Protein AF-A0ABD3Y442-F1 (afdb_monomer_lite)

Organism: NCBI:txid1872678

Foldseek 3Di:
DVVLVVLLVVLVVLQVPFFLQQLLVQLLVQLQVLLVVLLVVCVVPLVCNLLSLQVVLLSSLQSLCVRGVAADLLQLVLLLLSSVLSVVLCVVLVSNDDPDDDPVVSVVSNVNSSVNSSVSSHDDDDPVSVVSNVVLVPDPVNVVVDDPSPDNVNNVVSSNVSNNVSSVVSSVVSVVVVVVVVVVVVVVVVVVVVVLQVVQDDDLDLVRLVVDDPLQLLQVLQCQCPQWGAGSQRHTPDGHHHHNVSSLSSLCSCCPVVVPLLSLQLNLLQVVDPSSVVSLVSSVVVPPLVSVLLVLLCCLQPPNVVVSLVVLVVSLVPDDQPLSVVVSVVCVVDPSNVCNVVSNHSDDDPSSSNRD

Structure (mmCIF, N/CA/C/O backbone):
data_AF-A0ABD3Y442-F1
#
_entry.id   AF-A0ABD3Y442-F1
#
loop_
_atom_site.group_PDB
_atom_site.id
_atom_site.type_symbol
_atom_site.label_atom_id
_atom_site.label_alt_id
_atom_site.label_comp_id
_atom_site.label_asym_id
_atom_site.label_entity_id
_atom_site.label_seq_id
_atom_site.pdbx_PDB_ins_code
_atom_site.Cartn_x
_atom_site.Cartn_y
_atom_site.Cartn_z
_atom_site.occupancy
_atom_site.B_iso_or_equiv
_atom_site.auth_seq_id
_atom_site.auth_comp_id
_atom_site.auth_asym_id
_atom_site.auth_atom_id
_atom_site.pdbx_PDB_model_num
ATOM 1 N N . MET A 1 1 ? 31.088 2.020 -65.476 1.00 56.00 1 MET A N 1
ATOM 2 C CA . MET A 1 1 ? 32.189 2.557 -64.643 1.00 56.00 1 MET A CA 1
ATOM 3 C C . MET A 1 1 ? 31.795 3.831 -63.887 1.00 56.00 1 MET A C 1
ATOM 5 O O . MET A 1 1 ? 31.943 3.835 -62.679 1.00 56.00 1 MET A O 1
ATOM 9 N N . LYS A 1 2 ? 31.230 4.874 -64.526 1.00 53.00 2 LYS A N 1
ATOM 10 C CA . LYS A 1 2 ? 30.770 6.102 -63.828 1.00 53.00 2 LYS A CA 1
ATOM 11 C C . LYS A 1 2 ? 29.586 5.867 -62.863 1.00 53.00 2 LYS A C 1
ATOM 13 O O . LYS A 1 2 ? 29.659 6.254 -61.708 1.00 53.00 2 LYS A O 1
ATOM 18 N N . MET A 1 3 ? 28.586 5.097 -63.305 1.00 56.09 3 MET A N 1
ATOM 19 C CA . MET A 1 3 ? 27.403 4.719 -62.505 1.00 56.09 3 MET A CA 1
ATOM 20 C C . MET A 1 3 ? 27.738 3.935 -61.216 1.00 56.09 3 MET A C 1
ATOM 22 O O . MET A 1 3 ? 27.052 4.078 -60.213 1.00 56.09 3 MET A O 1
ATOM 26 N N . ASP A 1 4 ? 28.816 3.144 -61.235 1.00 65.69 4 ASP A N 1
ATOM 27 C CA . ASP A 1 4 ? 29.289 2.315 -60.107 1.00 65.69 4 ASP A CA 1
ATOM 28 C C . ASP A 1 4 ? 30.066 3.157 -59.068 1.00 65.69 4 ASP A C 1
ATOM 30 O O . ASP A 1 4 ? 30.025 2.906 -57.864 1.00 65.69 4 ASP A O 1
ATOM 34 N N . LEU A 1 5 ? 30.729 4.232 -59.518 1.00 70.38 5 LEU A N 1
ATOM 35 C CA . LEU A 1 5 ? 31.392 5.198 -58.637 1.00 70.38 5 LEU A CA 1
ATOM 36 C C . LEU A 1 5 ? 30.389 6.094 -57.902 1.00 70.38 5 LEU A C 1
ATOM 38 O O . LEU A 1 5 ? 30.540 6.307 -56.697 1.00 70.38 5 LEU A O 1
ATOM 42 N N . ASP A 1 6 ? 29.372 6.588 -58.610 1.00 75.00 6 ASP A N 1
ATOM 43 C CA . ASP A 1 6 ? 28.347 7.471 -58.044 1.00 75.00 6 ASP A CA 1
ATOM 44 C C . ASP A 1 6 ? 27.528 6.743 -56.961 1.00 75.00 6 ASP A C 1
ATOM 46 O O . ASP A 1 6 ? 27.255 7.291 -55.887 1.00 75.00 6 ASP A O 1
ATOM 50 N N . SER A 1 7 ? 27.211 5.466 -57.195 1.00 72.69 7 SER A N 1
ATOM 51 C CA . SER A 1 7 ? 26.480 4.629 -56.241 1.00 72.69 7 SER A CA 1
ATOM 52 C C . SER A 1 7 ? 27.309 4.301 -54.987 1.00 72.69 7 SER A C 1
ATOM 54 O O . SER A 1 7 ? 26.862 4.511 -53.852 1.00 72.69 7 SER A O 1
ATOM 56 N N . LYS A 1 8 ? 28.594 3.961 -55.166 1.00 74.31 8 LYS A N 1
ATOM 57 C CA . LYS A 1 8 ? 29.546 3.766 -54.059 1.00 74.31 8 LYS A CA 1
ATOM 58 C C . LYS A 1 8 ? 29.747 5.031 -53.215 1.00 74.31 8 LYS A C 1
ATOM 60 O O . LYS A 1 8 ? 29.812 4.948 -51.985 1.00 74.31 8 LYS A O 1
ATOM 65 N N . GLN A 1 9 ? 29.837 6.207 -53.841 1.00 79.81 9 GLN A N 1
ATOM 66 C CA . GLN A 1 9 ? 29.949 7.487 -53.130 1.00 79.81 9 GLN A CA 1
ATOM 67 C C . GLN A 1 9 ? 28.669 7.826 -52.353 1.00 79.81 9 GLN A C 1
ATOM 69 O O . GLN A 1 9 ? 28.751 8.259 -51.200 1.00 79.81 9 GLN A O 1
ATOM 74 N N . SER A 1 10 ? 27.494 7.560 -52.930 1.00 81.12 10 SER A N 1
ATOM 75 C CA . SER A 1 10 ? 26.196 7.711 -52.260 1.00 81.12 10 SER A CA 1
ATOM 76 C C . SER A 1 10 ? 26.076 6.809 -51.021 1.00 81.12 10 SER A C 1
ATOM 78 O O . SER A 1 10 ? 25.705 7.278 -49.937 1.00 81.12 10 SER A O 1
ATOM 80 N N . ALA A 1 11 ? 26.470 5.534 -51.128 1.00 80.19 11 ALA A N 1
ATOM 81 C CA . ALA A 1 11 ? 26.492 4.593 -50.005 1.00 80.19 11 ALA A CA 1
ATOM 82 C C . ALA A 1 11 ? 27.434 5.058 -48.878 1.00 80.19 11 ALA A C 1
ATOM 84 O O . ALA A 1 11 ? 27.034 5.110 -47.710 1.00 80.19 11 ALA A O 1
ATOM 85 N N . LEU A 1 12 ? 28.652 5.494 -49.221 1.00 81.19 12 LEU A N 1
ATOM 86 C CA . LEU A 1 12 ? 29.607 6.066 -48.266 1.00 81.19 12 LEU A CA 1
ATOM 87 C C . LEU A 1 12 ? 29.059 7.317 -47.574 1.00 81.19 12 LEU A C 1
ATOM 89 O O . LEU A 1 12 ? 29.204 7.462 -46.359 1.00 81.19 12 LEU A O 1
ATOM 93 N N . GLN A 1 13 ? 28.387 8.205 -48.308 1.00 83.44 13 GLN A N 1
ATOM 94 C CA . GLN A 1 13 ? 27.791 9.408 -47.735 1.00 83.44 13 GLN A CA 1
ATOM 95 C C . GLN A 1 13 ? 26.673 9.060 -46.741 1.00 83.44 13 GLN A C 1
ATOM 97 O O . GLN A 1 13 ? 26.637 9.630 -45.646 1.00 83.44 13 GLN A O 1
ATOM 102 N N . LYS A 1 14 ? 25.794 8.102 -47.072 1.00 84.44 14 LYS A N 1
ATOM 103 C CA . LYS A 1 14 ? 24.742 7.600 -46.165 1.00 84.44 14 LYS A CA 1
ATOM 104 C C . LYS A 1 14 ? 25.348 6.998 -44.892 1.00 84.44 14 LYS A C 1
ATOM 106 O O . LYS A 1 14 ? 24.928 7.345 -43.789 1.00 84.44 14 LYS A O 1
ATOM 111 N N . ILE A 1 15 ? 26.379 6.170 -45.037 1.00 83.69 15 ILE A N 1
ATOM 112 C CA . ILE A 1 15 ? 27.081 5.511 -43.929 1.00 83.69 15 ILE A CA 1
ATOM 113 C C . ILE A 1 15 ? 27.868 6.510 -43.073 1.00 83.69 15 ILE A C 1
ATOM 115 O O . ILE A 1 15 ? 27.902 6.385 -41.854 1.00 83.69 15 ILE A O 1
ATOM 119 N N . SER A 1 16 ? 28.440 7.562 -43.660 1.00 83.25 16 SER A N 1
ATOM 120 C CA . SER A 1 16 ? 29.198 8.585 -42.921 1.00 83.25 16 SER A CA 1
ATOM 121 C C . SER A 1 16 ? 28.355 9.340 -41.881 1.00 83.25 16 SER A C 1
ATOM 123 O O . SER A 1 16 ? 28.882 9.816 -40.867 1.00 83.25 16 SER A O 1
ATOM 125 N N . LYS A 1 17 ? 27.037 9.416 -42.117 1.00 86.38 17 LYS A N 1
ATOM 126 C CA . LYS A 1 17 ? 26.061 10.080 -41.245 1.00 86.38 17 LYS A CA 1
ATOM 127 C C . LYS A 1 17 ? 25.659 9.230 -40.040 1.00 86.38 17 LYS A C 1
ATOM 129 O O . LYS A 1 17 ? 25.075 9.779 -39.109 1.00 86.38 17 LYS A O 1
ATOM 134 N N . GLN A 1 18 ? 25.983 7.936 -40.023 1.00 91.06 18 GLN A N 1
ATOM 135 C CA . GLN A 1 18 ? 25.610 7.067 -38.913 1.00 91.06 18 GLN A CA 1
ATOM 136 C C . GLN A 1 18 ? 26.440 7.354 -37.655 1.00 91.06 18 GLN A C 1
ATOM 138 O O . GLN A 1 18 ? 27.641 7.669 -37.718 1.00 91.06 18 GLN A O 1
ATOM 143 N N . ASN A 1 19 ? 25.791 7.235 -36.500 1.00 94.25 19 ASN A N 1
ATOM 144 C CA . ASN A 1 19 ? 26.406 7.494 -35.207 1.00 94.25 19 ASN A CA 1
ATOM 145 C C . ASN A 1 19 ? 25.893 6.516 -34.143 1.00 94.25 19 ASN A C 1
ATOM 147 O O . ASN A 1 19 ? 24.895 6.768 -33.471 1.00 94.25 19 ASN A O 1
ATOM 151 N N . ALA A 1 20 ? 26.589 5.394 -33.984 1.00 94.31 20 ALA A N 1
ATOM 152 C CA . ALA A 1 20 ? 26.207 4.345 -33.047 1.00 94.31 20 ALA A CA 1
ATOM 153 C C . ALA A 1 20 ? 26.323 4.804 -31.580 1.00 94.31 20 ALA A C 1
ATOM 155 O O . ALA A 1 20 ? 25.486 4.440 -30.762 1.00 94.31 20 ALA A O 1
ATOM 156 N N . LEU A 1 21 ? 27.283 5.678 -31.257 1.00 94.75 21 LEU A N 1
ATOM 157 C CA . LEU A 1 21 ? 27.390 6.291 -29.931 1.00 94.75 21 LEU A CA 1
ATOM 158 C C . LEU A 1 21 ? 26.181 7.184 -29.616 1.00 94.75 21 LEU A C 1
ATOM 160 O O . LEU A 1 21 ? 25.639 7.117 -28.519 1.00 94.75 21 LEU A O 1
ATOM 164 N N . SER A 1 22 ? 25.711 7.972 -30.590 1.00 96.00 22 SER A N 1
ATOM 165 C CA . SER A 1 22 ? 24.480 8.763 -30.429 1.00 96.00 22 SER A CA 1
ATOM 166 C C . SER A 1 22 ? 23.249 7.875 -30.264 1.00 96.00 22 SER A C 1
ATOM 168 O O . SER A 1 22 ? 22.372 8.203 -29.475 1.00 96.00 22 SER A O 1
ATOM 170 N N . ALA A 1 23 ? 23.183 6.744 -30.973 1.00 96.81 23 ALA A N 1
ATOM 171 C CA . ALA A 1 23 ? 22.138 5.741 -30.764 1.00 96.81 23 ALA A CA 1
ATOM 172 C C . ALA A 1 23 ? 22.160 5.159 -29.345 1.00 96.81 23 ALA A C 1
ATOM 174 O O . ALA A 1 23 ? 21.101 5.033 -28.741 1.00 96.81 23 ALA A O 1
ATOM 175 N N . ALA A 1 24 ? 23.339 4.834 -28.808 1.00 96.81 24 ALA A N 1
ATOM 176 C CA . ALA A 1 24 ? 23.483 4.326 -27.444 1.00 96.81 24 ALA A CA 1
ATOM 177 C C . ALA A 1 24 ? 23.026 5.349 -26.394 1.00 96.81 24 ALA A C 1
ATOM 179 O O . ALA A 1 24 ? 22.255 5.005 -25.502 1.00 96.81 24 ALA A O 1
ATOM 180 N N . LEU A 1 25 ? 23.440 6.614 -26.536 1.00 96.38 25 LEU A N 1
ATOM 181 C CA . LEU A 1 25 ? 22.980 7.709 -25.673 1.00 96.38 25 LEU A CA 1
ATOM 182 C C . LEU A 1 25 ? 21.469 7.927 -25.793 1.00 96.38 25 LEU A C 1
ATOM 184 O O . LEU A 1 25 ? 20.784 8.085 -24.788 1.00 96.38 25 LEU A O 1
ATOM 188 N N . GLY A 1 26 ? 20.944 7.891 -27.019 1.00 96.06 26 GLY A N 1
ATOM 189 C CA . GLY A 1 26 ? 19.514 7.984 -27.286 1.00 96.06 26 GLY A CA 1
ATOM 190 C C . GLY A 1 26 ? 18.726 6.858 -26.619 1.00 96.06 26 GLY A C 1
ATOM 191 O O . GLY A 1 26 ? 17.721 7.129 -25.975 1.00 96.06 26 GLY A O 1
ATOM 192 N N . ALA A 1 27 ? 19.194 5.613 -26.712 1.00 96.88 27 ALA A N 1
ATOM 193 C CA . ALA A 1 27 ? 18.554 4.469 -26.067 1.00 96.88 27 ALA A CA 1
ATOM 194 C C . ALA A 1 27 ? 18.536 4.600 -24.535 1.00 96.88 27 ALA A C 1
ATOM 196 O O . ALA A 1 27 ? 17.491 4.396 -23.925 1.00 96.88 27 ALA A O 1
ATOM 197 N N . ALA A 1 28 ? 19.657 5.012 -23.933 1.00 96.81 28 ALA A N 1
ATOM 198 C CA . ALA A 1 28 ? 19.751 5.240 -22.492 1.00 96.81 28 ALA A CA 1
ATOM 199 C C . ALA A 1 28 ? 18.887 6.420 -22.015 1.00 96.81 28 ALA A C 1
ATOM 201 O O . ALA A 1 28 ? 18.298 6.369 -20.946 1.00 96.81 28 ALA A O 1
ATOM 202 N N . PHE A 1 29 ? 18.767 7.490 -22.803 1.00 96.81 29 PHE A N 1
ATOM 203 C CA . PHE A 1 29 ? 17.870 8.595 -22.459 1.00 96.81 29 PHE A CA 1
ATOM 204 C C . PHE A 1 29 ? 16.399 8.168 -22.534 1.00 96.81 29 PHE A C 1
ATOM 206 O O . PHE A 1 29 ? 15.607 8.485 -21.651 1.00 96.81 29 PHE A O 1
ATOM 213 N N . TRP A 1 30 ? 16.032 7.420 -23.577 1.00 97.50 30 TRP A N 1
ATOM 214 C CA . TRP A 1 30 ? 14.659 6.965 -23.792 1.00 97.50 30 TRP A CA 1
ATOM 215 C C . TRP A 1 30 ? 14.242 5.812 -22.874 1.00 97.50 30 TRP A C 1
ATOM 217 O O . TRP A 1 30 ? 13.044 5.591 -22.716 1.00 97.50 30 TRP A O 1
ATOM 227 N N . SER A 1 31 ? 15.174 5.121 -22.210 1.00 96.50 31 SER A N 1
ATOM 228 C CA . SER A 1 31 ? 14.811 4.119 -21.204 1.00 96.50 31 SER A CA 1
ATOM 229 C C . SER A 1 31 ? 14.035 4.726 -20.036 1.00 96.50 31 SER A C 1
ATOM 231 O O . SER A 1 31 ? 13.143 4.066 -19.513 1.00 96.50 31 SER A O 1
ATOM 233 N N . VAL A 1 32 ? 14.311 5.986 -19.674 1.00 96.56 32 VAL A N 1
ATOM 234 C CA . VAL A 1 32 ? 13.618 6.704 -18.591 1.00 96.56 32 VAL A CA 1
ATOM 235 C C . VAL A 1 32 ? 12.114 6.849 -18.876 1.00 96.56 32 VAL A C 1
ATOM 237 O O . VAL A 1 32 ? 11.322 6.252 -18.147 1.00 96.56 32 VAL A O 1
ATOM 240 N N . PRO A 1 33 ? 11.663 7.558 -19.935 1.00 96.88 33 PRO A N 1
ATOM 241 C CA . PRO A 1 33 ? 10.233 7.696 -20.211 1.00 96.88 33 PRO A CA 1
ATOM 242 C C . PRO A 1 33 ? 9.554 6.361 -20.543 1.00 96.88 33 PRO A C 1
ATOM 244 O O . PRO A 1 33 ? 8.369 6.212 -20.263 1.00 96.88 33 PRO A O 1
ATOM 247 N N . ILE A 1 34 ? 10.275 5.377 -21.099 1.00 96.88 34 ILE A N 1
ATOM 248 C CA . ILE A 1 34 ? 9.727 4.033 -21.346 1.00 96.88 34 ILE A CA 1
ATOM 249 C C . ILE A 1 34 ? 9.413 3.318 -20.027 1.00 96.88 34 ILE A C 1
ATOM 251 O O . ILE A 1 34 ? 8.328 2.754 -19.897 1.00 96.88 34 ILE A O 1
ATOM 255 N N . LEU A 1 35 ? 10.328 3.349 -19.054 1.00 96.06 35 LEU A N 1
ATOM 256 C CA . LEU A 1 35 ? 10.125 2.737 -17.737 1.00 96.06 35 LEU A CA 1
ATOM 257 C C . LEU A 1 35 ? 9.048 3.467 -16.929 1.00 96.06 35 LEU A C 1
ATOM 259 O O . LEU A 1 35 ? 8.204 2.807 -16.333 1.00 96.06 35 LEU A O 1
ATOM 263 N N . VAL A 1 36 ? 9.017 4.805 -16.964 1.00 95.12 36 VAL A N 1
ATOM 264 C CA . VAL A 1 36 ? 7.950 5.598 -16.324 1.00 95.12 36 VAL A CA 1
ATOM 265 C C . VAL A 1 36 ? 6.585 5.259 -16.922 1.00 95.12 36 VAL A C 1
ATOM 267 O O . VAL A 1 36 ? 5.637 5.004 -16.184 1.00 95.12 36 VAL A O 1
ATOM 270 N N . LEU A 1 37 ? 6.480 5.196 -18.255 1.00 94.69 37 LEU A N 1
ATOM 271 C CA . LEU A 1 37 ? 5.242 4.800 -18.928 1.00 94.69 37 LEU A CA 1
ATOM 272 C C . LEU A 1 37 ? 4.828 3.373 -18.550 1.00 94.69 37 LEU A C 1
ATOM 274 O O . LEU A 1 37 ? 3.645 3.116 -18.344 1.00 94.69 37 LEU A O 1
ATOM 278 N N . TRP A 1 38 ? 5.788 2.451 -18.455 1.00 95.00 38 TRP A N 1
ATOM 279 C CA . TRP A 1 38 ? 5.522 1.075 -18.044 1.00 95.00 38 TRP A CA 1
ATOM 280 C C . TRP A 1 38 ? 4.969 1.022 -16.619 1.00 95.00 38 TRP A C 1
ATOM 282 O O . TRP A 1 38 ? 3.913 0.428 -16.413 1.00 95.00 38 TRP A O 1
ATOM 292 N N . ALA A 1 39 ? 5.626 1.680 -15.662 1.00 92.94 39 ALA A N 1
ATOM 293 C CA . ALA A 1 39 ? 5.178 1.731 -14.272 1.00 92.94 39 ALA A CA 1
ATOM 294 C C . ALA A 1 39 ? 3.780 2.354 -14.146 1.00 92.94 39 ALA A C 1
ATOM 296 O O . ALA A 1 39 ? 2.901 1.774 -13.518 1.00 92.94 39 ALA A O 1
ATOM 297 N N . PHE A 1 40 ? 3.529 3.464 -14.842 1.00 91.38 40 PHE A N 1
ATOM 298 C CA . PHE A 1 40 ? 2.216 4.108 -14.854 1.00 91.38 40 PHE A CA 1
ATOM 299 C C . PHE A 1 40 ? 1.114 3.205 -15.436 1.00 91.38 40 PHE A C 1
ATOM 301 O O . PHE A 1 40 ? 0.029 3.079 -14.871 1.00 91.38 40 PHE A O 1
ATOM 308 N N . LEU A 1 41 ? 1.380 2.530 -16.560 1.00 91.62 41 LEU A N 1
ATOM 309 C CA . LEU A 1 41 ? 0.427 1.577 -17.141 1.00 91.62 41 LEU A CA 1
ATOM 310 C C . LEU A 1 41 ? 0.176 0.383 -16.222 1.00 91.62 41 LEU A C 1
ATOM 312 O O . LEU A 1 41 ? -0.946 -0.122 -16.176 1.00 91.62 41 LEU A O 1
ATOM 316 N N . PHE A 1 42 ? 1.205 -0.060 -15.504 1.00 91.50 42 PHE A N 1
ATOM 317 C CA . PHE A 1 42 ? 1.094 -1.133 -14.530 1.00 91.50 42 PHE A CA 1
ATOM 318 C C . PHE A 1 42 ? 0.201 -0.736 -13.352 1.00 91.50 42 PHE A C 1
ATOM 320 O O . PHE A 1 42 ? -0.672 -1.515 -12.985 1.00 91.50 42 PHE A O 1
ATOM 327 N N . GLU A 1 43 ? 0.347 0.478 -12.818 1.00 88.25 43 GLU A N 1
ATOM 328 C CA . GLU A 1 43 ? -0.523 0.999 -11.755 1.00 88.25 43 GLU A CA 1
ATOM 329 C C . GLU A 1 43 ? -1.988 1.101 -12.200 1.00 88.25 43 GLU A C 1
ATOM 331 O O . GLU A 1 43 ? -2.891 0.713 -11.461 1.00 88.25 43 GLU A O 1
ATOM 336 N N . LEU A 1 44 ? -2.242 1.565 -13.429 1.00 89.06 44 LEU A N 1
ATOM 337 C CA . LEU A 1 44 ? -3.605 1.670 -13.962 1.00 89.06 44 LEU A CA 1
ATOM 338 C C . LEU A 1 44 ? -4.233 0.307 -14.277 1.00 89.06 44 LEU A C 1
ATOM 340 O O . LEU A 1 44 ? -5.425 0.090 -14.051 1.00 89.06 44 LEU A O 1
ATOM 344 N N . LYS A 1 45 ? -3.458 -0.596 -14.881 1.00 89.31 45 LYS A N 1
ATOM 345 C CA . LYS A 1 45 ? -3.918 -1.921 -15.299 1.00 89.31 45 LYS A CA 1
ATOM 346 C C . LYS A 1 45 ? -2.755 -2.917 -15.250 1.00 89.31 45 LYS A C 1
ATOM 348 O O . LYS A 1 45 ? -2.116 -3.154 -16.278 1.00 89.31 45 LYS A O 1
ATOM 353 N N . PRO A 1 46 ? -2.557 -3.612 -14.117 1.00 87.62 46 PRO A N 1
ATOM 354 C CA . PRO A 1 46 ? -1.454 -4.561 -13.935 1.00 87.62 46 PRO A CA 1
ATOM 355 C C . PRO A 1 46 ? -1.385 -5.641 -15.033 1.00 87.62 46 PRO A C 1
ATOM 357 O O . PRO A 1 46 ? -0.316 -5.988 -15.530 1.00 87.62 46 PRO A O 1
ATOM 360 N N . ALA A 1 47 ? -2.546 -6.105 -15.514 1.00 85.75 47 ALA A N 1
ATOM 361 C CA . ALA A 1 47 ? -2.651 -7.080 -16.605 1.00 85.75 47 ALA A CA 1
ATOM 362 C C . ALA A 1 47 ? -2.082 -6.598 -17.959 1.00 85.75 47 ALA A C 1
ATOM 364 O O . ALA A 1 47 ? -1.861 -7.412 -18.853 1.00 85.75 47 ALA A O 1
ATOM 365 N N . ALA A 1 48 ? -1.859 -5.292 -18.141 1.00 84.81 48 ALA A N 1
ATOM 366 C CA . ALA A 1 48 ? -1.234 -4.729 -19.336 1.00 84.81 48 ALA A CA 1
ATOM 367 C C . ALA A 1 48 ? 0.307 -4.727 -19.271 1.00 84.81 48 ALA A C 1
ATOM 369 O O . ALA A 1 48 ? 0.945 -4.541 -20.308 1.00 84.81 48 ALA A O 1
ATOM 370 N N . GLY A 1 49 ? 0.910 -4.984 -18.103 1.00 86.31 49 GLY A N 1
ATOM 371 C CA . GLY A 1 49 ? 2.366 -5.017 -17.908 1.00 86.31 49 GLY A CA 1
ATOM 372 C C . GLY A 1 49 ? 3.112 -5.899 -18.921 1.00 86.31 49 GLY A C 1
ATOM 373 O O . GLY A 1 49 ? 4.038 -5.414 -19.570 1.00 86.31 49 GLY A O 1
ATOM 374 N N . PRO A 1 50 ? 2.680 -7.150 -19.178 1.00 90.62 50 PRO A N 1
ATOM 375 C CA . PRO A 1 50 ? 3.303 -8.005 -20.189 1.00 90.62 50 PRO A CA 1
ATOM 376 C C . PRO A 1 50 ? 3.307 -7.425 -21.608 1.00 90.62 50 PRO A C 1
ATOM 378 O O . PRO A 1 50 ? 4.245 -7.660 -22.364 1.00 90.62 50 PRO A O 1
ATOM 381 N N . VAL A 1 51 ? 2.293 -6.642 -21.993 1.00 90.81 51 VAL A N 1
ATOM 382 C CA . VAL A 1 51 ? 2.206 -6.041 -23.339 1.00 90.81 51 VAL A CA 1
ATOM 383 C C . VAL A 1 51 ? 3.338 -5.036 -23.565 1.00 90.81 51 VAL A C 1
ATOM 385 O O . VAL A 1 51 ? 3.831 -4.885 -24.686 1.00 90.81 51 VAL A O 1
ATOM 388 N N . MET A 1 52 ? 3.819 -4.397 -22.497 1.00 93.88 52 MET A N 1
ATOM 389 C CA . MET A 1 52 ? 4.941 -3.467 -22.571 1.00 93.88 52 MET A CA 1
ATOM 390 C C . MET A 1 52 ? 6.268 -4.138 -22.936 1.00 93.88 52 MET A C 1
ATOM 392 O O . MET A 1 52 ? 7.148 -3.444 -23.441 1.00 93.88 52 MET A O 1
ATOM 396 N N . LEU A 1 53 ? 6.407 -5.466 -22.822 1.00 94.56 53 LEU A N 1
ATOM 397 C CA . LEU A 1 53 ? 7.552 -6.193 -23.393 1.00 94.56 53 LEU A CA 1
ATOM 398 C C . LEU A 1 53 ? 7.647 -5.968 -24.912 1.00 94.56 53 LEU A C 1
ATOM 400 O O . LEU A 1 53 ? 8.724 -5.703 -25.436 1.00 94.56 53 LEU A O 1
ATOM 404 N N . LEU A 1 54 ? 6.514 -5.982 -25.618 1.00 95.31 54 LEU A N 1
ATOM 405 C CA . LEU A 1 54 ? 6.468 -5.707 -27.054 1.00 95.31 54 LEU A CA 1
ATOM 406 C C . LEU A 1 54 ? 6.667 -4.211 -27.345 1.00 95.31 54 LEU A C 1
ATOM 408 O O . LEU A 1 54 ? 7.498 -3.831 -28.174 1.00 95.31 54 LEU A O 1
ATOM 412 N N . ILE A 1 55 ? 5.893 -3.360 -26.662 1.00 95.81 55 ILE A N 1
ATOM 413 C CA . ILE A 1 55 ? 5.851 -1.914 -26.925 1.00 95.81 55 ILE A CA 1
ATOM 414 C C . ILE A 1 55 ? 7.209 -1.272 -26.632 1.00 95.81 55 ILE A C 1
ATOM 416 O O . ILE A 1 55 ? 7.717 -0.510 -27.455 1.00 95.81 55 ILE A O 1
ATOM 420 N N . SER A 1 56 ? 7.835 -1.608 -25.502 1.00 96.19 56 SER A N 1
ATOM 421 C CA . SER A 1 56 ? 9.160 -1.087 -25.147 1.00 96.19 56 SER A CA 1
ATOM 422 C C . SER A 1 56 ? 10.221 -1.482 -26.174 1.00 96.19 56 SER A C 1
ATOM 424 O O . SER A 1 56 ? 11.050 -0.647 -26.528 1.00 96.19 56 SER A O 1
ATOM 426 N N . GLY A 1 57 ? 10.162 -2.701 -26.723 1.00 96.69 57 GLY A N 1
ATOM 427 C CA . GLY A 1 57 ? 11.048 -3.129 -27.804 1.00 96.69 57 GLY A CA 1
ATOM 428 C C . GLY A 1 57 ? 10.928 -2.228 -29.036 1.00 96.69 57 GLY A C 1
ATOM 429 O O . GLY A 1 57 ? 11.931 -1.724 -29.547 1.00 96.69 57 GLY A O 1
ATOM 430 N N . ALA A 1 58 ? 9.699 -1.933 -29.466 1.00 97.31 58 ALA A N 1
ATOM 431 C CA . ALA A 1 58 ? 9.458 -1.026 -30.587 1.00 97.31 58 ALA A CA 1
ATOM 432 C C . ALA A 1 58 ? 9.924 0.415 -30.308 1.00 97.31 58 ALA A C 1
ATOM 434 O O . ALA A 1 58 ? 10.556 1.031 -31.170 1.00 97.31 58 ALA A O 1
ATOM 435 N N . LEU A 1 59 ? 9.660 0.939 -29.106 1.00 97.69 59 LEU A N 1
ATOM 436 C CA . LEU A 1 59 ? 10.052 2.293 -28.698 1.00 97.69 59 LEU A CA 1
ATOM 437 C C . LEU A 1 59 ? 11.575 2.462 -28.633 1.00 97.69 59 LEU A C 1
ATOM 439 O O . LEU A 1 59 ? 12.108 3.430 -29.178 1.00 97.69 59 LEU A O 1
ATOM 443 N N . VAL A 1 60 ? 12.290 1.501 -28.039 1.00 97.38 60 VAL A N 1
ATOM 444 C CA . VAL A 1 60 ? 13.763 1.489 -28.024 1.00 97.38 60 VAL A CA 1
ATOM 445 C C . VAL A 1 60 ? 14.308 1.427 -29.443 1.00 97.38 60 VAL A C 1
ATOM 447 O O . VAL A 1 60 ? 15.206 2.195 -29.790 1.00 97.38 60 VAL A O 1
ATOM 450 N N . GLY A 1 61 ? 13.747 0.553 -30.284 1.00 96.75 61 GLY A N 1
ATOM 451 C CA . GLY A 1 61 ? 14.156 0.448 -31.680 1.00 96.75 61 GLY A CA 1
ATOM 452 C C . GLY A 1 61 ? 13.986 1.767 -32.435 1.00 96.75 61 GLY A C 1
ATOM 453 O O . GLY A 1 61 ? 14.892 2.209 -33.146 1.00 96.75 61 GLY A O 1
ATOM 454 N N . ALA A 1 62 ? 12.859 2.450 -32.235 1.00 97.31 62 ALA A N 1
ATOM 455 C CA . ALA A 1 62 ? 12.612 3.760 -32.824 1.00 97.31 62 ALA A CA 1
ATOM 456 C C . ALA A 1 62 ? 13.617 4.813 -32.324 1.00 97.31 62 ALA A C 1
ATOM 458 O O . ALA A 1 62 ? 14.166 5.560 -33.138 1.00 97.31 62 ALA A O 1
ATOM 459 N N . ALA A 1 63 ? 13.921 4.833 -31.022 1.00 97.12 63 ALA A N 1
ATOM 460 C CA . ALA A 1 63 ? 14.905 5.743 -30.436 1.00 97.12 63 ALA A CA 1
ATOM 461 C C . ALA A 1 63 ? 16.310 5.518 -31.024 1.00 97.12 63 ALA A C 1
ATOM 463 O O . ALA A 1 63 ? 16.949 6.462 -31.500 1.00 97.12 63 ALA A O 1
ATOM 464 N N . VAL A 1 64 ? 16.768 4.264 -31.079 1.00 97.44 64 VAL A N 1
ATOM 465 C CA . VAL A 1 64 ? 18.062 3.890 -31.674 1.00 97.44 64 VAL A CA 1
ATOM 466 C C . VAL A 1 64 ? 18.141 4.329 -33.134 1.00 97.44 64 VAL A C 1
ATOM 468 O O . VAL A 1 64 ? 19.141 4.920 -33.552 1.00 97.44 64 VAL A O 1
ATOM 471 N N . ARG A 1 65 ? 17.081 4.103 -33.915 1.00 95.88 65 ARG A N 1
ATOM 472 C CA . ARG A 1 65 ? 17.034 4.507 -35.324 1.00 95.88 65 ARG A CA 1
ATOM 473 C C . ARG A 1 65 ? 17.058 6.021 -35.495 1.00 95.88 65 ARG A C 1
ATOM 475 O O . ARG A 1 65 ? 17.801 6.518 -36.344 1.00 95.88 65 ARG A O 1
ATOM 482 N N . PHE A 1 66 ? 16.264 6.744 -34.708 1.00 95.56 66 PHE A N 1
ATOM 483 C CA . PHE A 1 66 ? 16.148 8.198 -34.786 1.00 95.56 66 PHE A CA 1
ATOM 484 C C . PHE A 1 66 ? 17.487 8.890 -34.497 1.00 95.56 66 PHE A C 1
ATOM 486 O O . PHE A 1 66 ? 17.940 9.719 -35.292 1.00 95.56 66 PHE A O 1
ATOM 493 N N . HIS A 1 67 ? 18.155 8.490 -33.412 1.00 95.81 67 HIS A N 1
ATOM 494 C CA . HIS A 1 67 ? 19.427 9.082 -32.978 1.00 95.81 67 HIS A CA 1
ATOM 495 C C . HIS A 1 67 ? 20.639 8.548 -33.750 1.00 95.81 67 HIS A C 1
ATOM 497 O O . HIS A 1 67 ? 21.623 9.260 -33.945 1.00 95.81 67 HIS A O 1
ATOM 503 N N . GLY A 1 68 ? 20.584 7.294 -34.198 1.00 92.00 68 GLY A N 1
ATOM 504 C CA . GLY A 1 68 ? 21.714 6.603 -34.813 1.00 92.00 68 GLY A CA 1
ATOM 505 C C . GLY A 1 68 ? 21.809 6.702 -36.329 1.00 92.00 68 GLY A C 1
ATOM 506 O O . GLY A 1 68 ? 22.919 6.703 -36.869 1.00 92.00 68 GLY A O 1
ATOM 507 N N . ARG A 1 69 ? 20.655 6.747 -37.012 1.00 91.06 69 ARG A N 1
ATOM 508 C CA . ARG A 1 69 ? 20.515 6.692 -38.482 1.00 91.06 69 ARG A CA 1
ATOM 509 C C . ARG A 1 69 ? 21.345 5.572 -39.127 1.00 91.06 69 ARG A C 1
ATOM 511 O O . ARG A 1 69 ? 22.000 5.769 -40.149 1.00 91.06 69 ARG A O 1
ATOM 518 N N . GLY A 1 70 ? 21.364 4.414 -38.474 1.00 87.88 70 GLY A N 1
ATOM 519 C CA . GLY A 1 70 ? 22.319 3.347 -38.732 1.00 87.88 70 GLY A CA 1
ATOM 520 C C . GLY A 1 70 ? 21.883 2.301 -39.746 1.00 87.88 70 GLY A C 1
ATOM 521 O O . GLY A 1 70 ? 20.751 1.824 -39.705 1.00 87.88 70 GLY A O 1
ATOM 522 N N . TYR A 1 71 ? 22.818 1.895 -40.606 1.00 88.75 71 TYR A N 1
ATOM 523 C CA . TYR A 1 71 ? 22.619 0.837 -41.608 1.00 88.75 71 TYR A CA 1
ATOM 524 C C . TYR A 1 71 ? 23.324 -0.475 -41.239 1.00 88.75 71 TYR A C 1
ATOM 526 O O . TYR A 1 71 ? 23.051 -1.514 -41.840 1.00 88.75 71 TYR A O 1
ATOM 534 N N . GLU A 1 72 ? 24.229 -0.455 -40.259 1.00 88.25 72 GLU A N 1
ATOM 535 C CA . GLU A 1 72 ? 24.971 -1.634 -39.807 1.00 88.25 72 GLU A CA 1
ATOM 536 C C . GLU A 1 72 ? 24.173 -2.517 -38.838 1.00 88.25 72 GLU A C 1
ATOM 538 O O . GLU A 1 72 ? 23.315 -2.040 -38.093 1.00 88.25 72 GLU A O 1
ATOM 543 N N . ARG A 1 73 ? 24.544 -3.803 -38.755 1.00 90.75 73 ARG A N 1
ATOM 544 C CA . ARG A 1 73 ? 24.001 -4.749 -37.758 1.00 90.75 73 ARG A CA 1
ATOM 545 C C . ARG A 1 73 ? 24.257 -4.318 -36.308 1.00 90.75 73 ARG A C 1
ATOM 547 O O . ARG A 1 73 ? 23.512 -4.714 -35.419 1.00 90.75 73 ARG A O 1
ATOM 554 N N . LEU A 1 74 ? 25.267 -3.475 -36.072 1.00 93.25 74 LEU A N 1
ATOM 555 C CA . LEU A 1 74 ? 25.562 -2.920 -34.750 1.00 93.25 74 LEU A CA 1
ATOM 556 C C . LEU A 1 74 ? 24.348 -2.201 -34.139 1.00 93.25 74 LEU A C 1
ATOM 558 O O . LEU A 1 74 ? 24.124 -2.319 -32.943 1.00 93.25 74 LEU A O 1
ATOM 562 N N . PHE A 1 75 ? 23.532 -1.512 -34.941 1.00 95.56 75 PHE A N 1
ATOM 563 C CA . PHE A 1 75 ? 22.356 -0.800 -34.430 1.00 95.56 75 PHE A CA 1
ATOM 564 C C . PHE A 1 75 ? 21.270 -1.757 -33.932 1.00 95.56 75 PHE A C 1
ATOM 566 O O . PHE A 1 75 ? 20.670 -1.503 -32.893 1.00 95.56 75 PHE A O 1
ATOM 573 N N . SER A 1 76 ? 21.083 -2.898 -34.600 1.00 95.81 76 SER A N 1
ATOM 574 C CA . SER A 1 76 ? 20.205 -3.965 -34.110 1.00 95.81 76 SER A CA 1
ATOM 575 C C . SER A 1 76 ? 20.677 -4.521 -32.762 1.00 95.81 76 SER A C 1
ATOM 577 O O . SER A 1 76 ? 19.851 -4.762 -31.886 1.00 95.81 76 SER A O 1
ATOM 579 N N . LEU A 1 77 ? 21.995 -4.670 -32.565 1.00 96.69 77 LEU A N 1
ATOM 580 C CA . LEU A 1 77 ? 22.562 -5.099 -31.280 1.00 96.69 77 LEU A CA 1
ATOM 581 C C . LEU A 1 77 ? 22.351 -4.057 -30.173 1.00 96.69 77 LEU A C 1
ATOM 583 O O . LEU A 1 77 ? 22.011 -4.434 -29.058 1.00 96.69 77 LEU A O 1
ATOM 587 N N . ILE A 1 78 ? 22.501 -2.762 -30.475 1.00 97.12 78 ILE A N 1
ATOM 588 C CA . ILE A 1 78 ? 22.223 -1.676 -29.516 1.00 97.12 78 ILE A CA 1
ATOM 589 C C . ILE A 1 78 ? 20.768 -1.746 -29.047 1.00 97.12 78 ILE A C 1
ATOM 591 O O . ILE A 1 78 ? 20.522 -1.717 -27.844 1.00 97.12 78 ILE A O 1
ATOM 595 N N . GLY A 1 79 ? 19.817 -1.877 -29.979 1.00 96.69 79 GLY A N 1
ATOM 596 C CA . GLY A 1 79 ? 18.397 -1.994 -29.644 1.00 96.69 79 GLY A CA 1
ATOM 597 C C . GLY A 1 79 ? 18.085 -3.211 -28.780 1.00 96.69 79 GLY A C 1
ATOM 598 O O . GLY A 1 79 ? 17.365 -3.090 -27.794 1.00 96.69 79 GLY A O 1
ATOM 599 N N . LEU A 1 80 ? 18.668 -4.367 -29.112 1.00 97.75 80 LEU A N 1
ATOM 600 C CA . LEU A 1 80 ? 18.477 -5.603 -28.353 1.00 97.75 80 LEU A CA 1
ATOM 601 C C . LEU A 1 80 ? 19.028 -5.486 -26.926 1.00 97.75 80 LEU A C 1
ATOM 603 O O . LEU A 1 80 ? 18.328 -5.833 -25.978 1.00 97.75 80 LEU A O 1
ATOM 607 N N . ILE A 1 81 ? 20.248 -4.966 -26.763 1.00 97.75 81 ILE A N 1
ATOM 608 C CA . ILE A 1 81 ? 20.871 -4.793 -25.443 1.00 97.75 81 ILE A CA 1
ATOM 609 C C . ILE A 1 81 ? 20.091 -3.780 -24.604 1.00 97.75 81 ILE A C 1
ATOM 611 O O . ILE A 1 81 ? 19.768 -4.070 -23.456 1.00 97.75 81 ILE A O 1
ATOM 615 N N . ALA A 1 82 ? 19.742 -2.622 -25.169 1.00 97.50 82 ALA A N 1
ATOM 616 C CA . ALA A 1 82 ? 18.971 -1.612 -24.450 1.00 97.50 82 ALA A CA 1
ATOM 617 C C . ALA A 1 82 ? 17.598 -2.148 -24.016 1.00 97.50 82 ALA A C 1
ATOM 619 O O . ALA A 1 82 ? 17.192 -1.942 -22.874 1.00 97.50 82 ALA A O 1
ATOM 620 N N . HIS A 1 83 ? 16.910 -2.890 -24.890 1.00 98.00 83 HIS A N 1
ATOM 621 C CA . HIS A 1 83 ? 15.653 -3.543 -24.537 1.00 98.00 83 HIS A CA 1
ATOM 622 C C . HIS A 1 83 ? 15.843 -4.572 -23.414 1.00 98.00 83 HIS A C 1
ATOM 624 O O . HIS A 1 83 ? 15.091 -4.547 -22.446 1.00 98.00 83 HIS A O 1
ATOM 630 N N . ALA A 1 84 ? 16.876 -5.418 -23.481 1.00 97.38 84 ALA A N 1
ATOM 631 C CA . ALA A 1 84 ? 17.181 -6.375 -22.419 1.00 97.38 84 ALA A CA 1
ATOM 632 C C . ALA A 1 84 ? 17.457 -5.687 -21.069 1.00 97.38 84 ALA A C 1
ATOM 634 O O . ALA A 1 84 ? 16.939 -6.131 -20.048 1.00 97.38 84 ALA A O 1
ATOM 635 N N . CYS A 1 85 ? 18.201 -4.575 -21.056 1.00 97.31 85 CYS A N 1
ATOM 636 C CA . CYS A 1 85 ? 18.432 -3.781 -19.847 1.00 97.31 85 CYS A CA 1
ATOM 637 C C . CYS A 1 85 ? 17.131 -3.189 -19.281 1.00 97.31 85 CYS A C 1
ATOM 639 O O . CYS A 1 85 ? 16.911 -3.254 -18.077 1.00 97.31 85 CYS A O 1
ATOM 641 N N . ILE A 1 86 ? 16.254 -2.645 -20.131 1.00 96.75 86 ILE A N 1
ATOM 642 C CA . ILE A 1 86 ? 14.950 -2.113 -19.697 1.00 96.75 86 ILE A CA 1
ATOM 643 C C . ILE A 1 86 ? 14.078 -3.219 -19.106 1.00 96.75 86 ILE A C 1
ATOM 645 O O . ILE A 1 86 ? 13.486 -3.024 -18.051 1.00 96.75 86 ILE A O 1
ATOM 649 N N . VAL A 1 87 ? 14.022 -4.385 -19.755 1.00 96.06 87 VAL A N 1
ATOM 650 C CA . VAL A 1 87 ? 13.266 -5.542 -19.256 1.00 96.06 87 VAL A CA 1
ATOM 651 C C . VAL A 1 87 ? 13.835 -6.037 -17.929 1.00 96.06 87 VAL A C 1
ATOM 653 O O . VAL A 1 87 ? 13.067 -6.356 -17.032 1.00 96.06 87 VAL A O 1
ATOM 656 N N . PHE A 1 88 ? 15.158 -6.049 -17.765 1.00 95.44 88 PHE A N 1
ATOM 657 C CA . PHE A 1 88 ? 15.790 -6.394 -16.493 1.00 95.44 88 PHE A CA 1
ATOM 658 C C . PHE A 1 88 ? 15.381 -5.434 -15.364 1.00 95.44 88 PHE A C 1
ATOM 660 O O . PHE A 1 88 ? 15.003 -5.884 -14.288 1.00 95.44 88 PHE A O 1
ATOM 667 N N . VAL A 1 89 ? 15.375 -4.123 -15.618 1.00 95.00 89 VAL A N 1
ATOM 668 C CA . VAL A 1 89 ? 14.931 -3.126 -14.625 1.00 95.00 89 VAL A CA 1
ATOM 669 C C . VAL A 1 89 ? 13.433 -3.252 -14.332 1.00 95.00 89 VAL A C 1
ATOM 671 O O . VAL A 1 89 ? 13.020 -3.195 -13.180 1.00 95.00 89 VAL A O 1
ATOM 674 N N . ALA A 1 90 ? 12.604 -3.470 -15.354 1.00 93.50 90 ALA A N 1
ATOM 675 C CA . ALA A 1 90 ? 11.170 -3.696 -15.174 1.00 93.50 90 ALA A CA 1
ATOM 676 C C . ALA A 1 90 ? 10.875 -4.997 -14.400 1.00 93.50 90 ALA A C 1
ATOM 678 O O . ALA A 1 90 ? 9.906 -5.065 -13.644 1.00 93.50 90 ALA A O 1
ATOM 679 N N . TRP A 1 91 ? 11.710 -6.025 -14.561 1.00 92.00 91 TRP A N 1
ATOM 680 C CA . TRP A 1 91 ? 11.638 -7.249 -13.769 1.00 92.00 91 TRP A CA 1
ATOM 681 C C . TRP A 1 91 ? 11.954 -6.984 -12.297 1.00 92.00 91 TRP A C 1
ATOM 683 O O . TRP A 1 91 ? 11.212 -7.441 -11.432 1.00 92.00 91 TRP A O 1
ATOM 693 N N . ASP A 1 92 ? 13.019 -6.228 -12.022 1.00 90.69 92 ASP A N 1
ATOM 694 C CA . ASP A 1 92 ? 13.428 -5.847 -10.665 1.00 90.69 92 ASP A CA 1
ATOM 695 C C . ASP A 1 92 ? 12.344 -5.021 -9.949 1.00 90.69 92 ASP A C 1
ATOM 697 O O . ASP A 1 92 ? 12.011 -5.284 -8.797 1.00 90.69 92 ASP A O 1
ATOM 701 N N . LEU A 1 93 ? 11.685 -4.119 -10.683 1.00 89.00 93 LEU A N 1
ATOM 702 C CA . LEU A 1 93 ? 10.504 -3.375 -10.227 1.00 89.00 93 LEU A CA 1
ATOM 703 C C . LEU A 1 93 ? 9.230 -4.230 -10.096 1.00 89.00 93 LEU A C 1
ATOM 705 O O . LEU A 1 93 ? 8.188 -3.714 -9.702 1.00 89.00 93 LEU A O 1
ATOM 709 N N . GLN A 1 94 ? 9.275 -5.514 -10.462 1.00 89.69 94 GLN A N 1
ATOM 710 C CA . GLN A 1 94 ? 8.136 -6.440 -10.458 1.00 89.69 94 GLN A CA 1
ATOM 711 C C . GLN A 1 94 ? 6.946 -6.001 -11.338 1.00 89.69 94 GLN A C 1
ATOM 713 O O . GLN A 1 94 ? 5.852 -6.548 -11.224 1.00 89.69 94 GLN A O 1
ATOM 718 N N . ILE A 1 95 ? 7.155 -5.094 -12.301 1.00 88.62 95 ILE A N 1
ATOM 719 C CA . ILE A 1 95 ? 6.098 -4.557 -13.186 1.00 88.62 95 ILE A CA 1
ATOM 720 C C . ILE A 1 95 ? 5.847 -5.406 -14.452 1.00 88.62 95 ILE A C 1
ATOM 722 O O . ILE A 1 95 ? 5.170 -4.985 -15.396 1.00 88.62 95 ILE A O 1
ATOM 726 N N . ILE A 1 96 ? 6.411 -6.618 -14.494 1.00 83.81 96 ILE A N 1
ATOM 727 C CA . ILE A 1 96 ? 6.244 -7.597 -15.585 1.00 83.81 96 ILE A CA 1
ATOM 728 C C . ILE A 1 96 ? 5.286 -8.724 -15.186 1.00 83.81 96 ILE A C 1
ATOM 730 O O . ILE A 1 96 ? 4.531 -9.220 -16.024 1.00 83.81 96 ILE A O 1
ATOM 734 N N . LEU A 1 97 ? 5.327 -9.149 -13.922 1.00 75.31 97 LEU A N 1
ATOM 735 C CA . LEU A 1 97 ? 4.654 -10.352 -13.448 1.00 75.31 97 LEU A CA 1
ATOM 736 C C . LEU A 1 97 ? 3.387 -9.992 -12.678 1.00 75.31 97 LEU A C 1
ATOM 738 O O . LEU A 1 97 ? 3.452 -9.470 -11.572 1.00 75.31 97 LEU A O 1
ATOM 742 N N . VAL A 1 98 ? 2.228 -10.325 -13.248 1.00 64.62 98 VAL A N 1
ATOM 743 C CA . VAL A 1 98 ? 0.938 -10.208 -12.556 1.00 64.62 98 VAL A CA 1
ATOM 744 C C . VAL A 1 98 ? 0.102 -11.450 -12.816 1.00 64.62 98 VAL A C 1
ATOM 746 O O . VAL A 1 98 ? -0.234 -11.754 -13.960 1.00 64.62 98 VAL A O 1
ATOM 749 N N . GLY A 1 99 ? -0.281 -12.137 -11.739 1.00 63.50 99 GLY A N 1
ATOM 750 C CA . GLY A 1 99 ? -1.208 -13.267 -11.784 1.00 63.50 99 GLY A CA 1
ATOM 751 C C . GLY A 1 99 ? -0.635 -14.534 -12.432 1.00 63.50 99 GLY A C 1
ATOM 752 O O . GLY A 1 99 ? 0.572 -14.747 -12.477 1.00 63.50 99 GLY A O 1
ATOM 753 N N . GLY A 1 100 ? -1.524 -15.400 -12.925 1.00 66.00 100 GLY A N 1
ATOM 754 C CA . GLY A 1 100 ? -1.194 -16.718 -13.486 1.00 66.00 100 GLY A CA 1
ATOM 755 C C . GLY A 1 100 ? -0.814 -16.722 -14.971 1.00 66.00 100 GLY A C 1
ATOM 756 O O . GLY A 1 100 ? -1.158 -17.671 -15.675 1.00 66.00 100 GLY A O 1
ATOM 757 N N . VAL A 1 101 ? -0.169 -15.669 -15.490 1.00 75.19 101 VAL A N 1
ATOM 758 C CA . VAL A 1 101 ? 0.284 -15.663 -16.893 1.00 75.19 101 VAL A CA 1
ATOM 759 C C . VAL A 1 101 ? 1.356 -16.738 -17.074 1.00 75.19 101 VAL A C 1
ATOM 761 O O . VAL A 1 101 ? 2.385 -16.731 -16.402 1.00 75.19 101 VAL A O 1
ATOM 764 N N . LEU A 1 102 ? 1.122 -17.667 -18.004 1.00 80.88 102 LEU A N 1
ATOM 765 C CA . LEU A 1 102 ? 2.067 -18.740 -18.305 1.00 80.88 102 LEU A CA 1
ATOM 766 C C . LEU A 1 102 ? 3.412 -18.159 -18.762 1.00 80.88 102 LEU A C 1
ATOM 768 O O . LEU A 1 102 ? 3.462 -17.349 -19.690 1.00 80.88 102 LEU A O 1
ATOM 772 N N . ALA A 1 103 ? 4.510 -18.645 -18.179 1.00 82.25 103 ALA A N 1
ATOM 773 C CA . ALA A 1 103 ? 5.869 -18.204 -18.507 1.00 82.25 103 ALA A CA 1
ATOM 774 C C . ALA A 1 103 ? 6.182 -18.280 -20.015 1.00 82.25 103 ALA A C 1
ATOM 776 O O . ALA A 1 103 ? 6.867 -17.416 -20.554 1.00 82.25 103 ALA A O 1
ATOM 777 N N . VAL A 1 104 ? 5.618 -19.268 -20.721 1.00 84.75 104 VAL A N 1
ATOM 778 C CA . VAL A 1 104 ? 5.775 -19.436 -22.177 1.00 84.75 104 VAL A CA 1
ATOM 779 C C . VAL A 1 104 ? 5.229 -18.236 -22.957 1.00 84.75 104 VAL A C 1
ATOM 781 O O . VAL A 1 104 ? 5.841 -17.811 -23.935 1.00 84.75 104 VAL A O 1
ATOM 784 N N . ILE A 1 105 ? 4.112 -17.652 -22.513 1.00 85.94 105 ILE A N 1
ATOM 785 C CA . ILE A 1 105 ? 3.523 -16.469 -23.152 1.00 85.94 105 ILE A CA 1
ATOM 786 C C . ILE A 1 105 ? 4.454 -15.270 -22.961 1.00 85.94 105 ILE A C 1
ATOM 788 O O . ILE A 1 105 ? 4.741 -14.568 -23.925 1.00 85.94 105 ILE A O 1
ATOM 792 N N . LEU A 1 106 ? 4.986 -15.071 -21.751 1.00 87.88 106 LEU A N 1
ATOM 793 C CA . LEU A 1 106 ? 5.929 -13.985 -21.460 1.00 87.88 106 LEU A CA 1
ATOM 794 C C . LEU A 1 106 ? 7.202 -14.089 -22.302 1.00 87.88 106 LEU A C 1
ATOM 796 O O . LEU A 1 106 ? 7.632 -13.096 -22.886 1.00 87.88 106 LEU A O 1
ATOM 800 N N . VAL A 1 107 ? 7.762 -15.296 -22.424 1.00 90.50 107 VAL A N 1
ATOM 801 C CA . VAL A 1 107 ? 8.919 -15.557 -23.291 1.00 90.50 107 VAL A CA 1
ATOM 802 C C . VAL A 1 107 ? 8.582 -15.246 -24.748 1.00 90.50 107 VAL A C 1
ATOM 804 O O . VAL A 1 107 ? 9.360 -14.572 -25.419 1.00 90.50 107 VAL A O 1
ATOM 807 N N . GLY A 1 108 ? 7.411 -15.669 -25.234 1.00 92.94 108 GLY A N 1
ATOM 808 C CA . GLY A 1 108 ? 6.951 -15.356 -26.586 1.00 92.94 108 GLY A CA 1
ATOM 809 C C . GLY A 1 108 ? 6.869 -13.849 -26.839 1.00 92.94 108 GLY A C 1
ATOM 810 O O . GLY A 1 108 ? 7.464 -13.352 -27.795 1.00 92.94 108 GLY A O 1
ATOM 811 N N . VAL A 1 109 ? 6.194 -13.101 -25.960 1.00 92.81 109 VAL A N 1
ATOM 812 C CA . VAL A 1 109 ? 6.051 -11.640 -26.092 1.00 92.81 109 VAL A CA 1
ATOM 813 C C . VAL A 1 109 ? 7.409 -10.939 -25.999 1.00 92.81 109 VAL A C 1
ATOM 815 O O . VAL A 1 109 ? 7.671 -10.027 -26.784 1.00 92.81 109 VAL A O 1
ATOM 818 N N . TYR A 1 110 ? 8.302 -11.391 -25.114 1.00 94.88 110 TYR A N 1
ATOM 819 C CA . TYR A 1 110 ? 9.673 -10.884 -25.040 1.00 94.88 110 TYR A CA 1
ATOM 820 C C . TYR A 1 110 ? 10.443 -11.116 -26.345 1.00 94.88 110 TYR A C 1
ATOM 822 O O . TYR A 1 110 ? 11.074 -10.190 -26.845 1.00 94.88 110 TYR A O 1
ATOM 830 N N . ILE A 1 111 ? 10.363 -12.312 -26.939 1.00 96.62 111 ILE A N 1
ATOM 831 C CA . ILE A 1 111 ? 11.022 -12.609 -28.221 1.00 96.62 111 ILE A CA 1
ATOM 832 C C . ILE A 1 111 ? 10.514 -11.665 -29.317 1.00 96.62 111 ILE A C 1
ATOM 834 O O . ILE A 1 111 ? 11.322 -11.110 -30.064 1.00 96.62 111 ILE A O 1
ATOM 838 N N . PHE A 1 112 ? 9.201 -11.428 -29.394 1.00 96.44 112 PHE A N 1
ATOM 839 C CA . PHE A 1 112 ? 8.639 -10.465 -30.344 1.00 96.44 112 PHE A CA 1
ATOM 840 C C . PHE A 1 112 ? 9.098 -9.026 -30.063 1.00 96.44 112 PHE A C 1
ATOM 842 O O . PHE A 1 112 ? 9.407 -8.295 -31.005 1.00 96.44 112 PHE A O 1
ATOM 849 N N . GLY A 1 113 ? 9.200 -8.627 -28.793 1.00 96.88 113 GLY A N 1
ATOM 850 C CA . GLY A 1 113 ? 9.741 -7.329 -28.380 1.00 96.88 113 GLY A CA 1
ATOM 851 C C . GLY A 1 113 ? 11.210 -7.152 -28.767 1.00 96.88 113 GLY A C 1
ATOM 852 O O . GLY A 1 113 ? 11.568 -6.165 -29.411 1.00 96.88 113 GLY A O 1
ATOM 853 N N . ALA A 1 114 ? 12.054 -8.143 -28.474 1.00 97.19 114 ALA A N 1
ATOM 854 C CA . ALA A 1 114 ? 13.470 -8.160 -28.830 1.00 97.19 114 ALA A CA 1
ATOM 855 C C . ALA A 1 114 ? 13.681 -8.151 -30.352 1.00 97.19 114 ALA A C 1
ATOM 857 O O . ALA A 1 114 ? 14.537 -7.421 -30.860 1.00 97.19 114 ALA A O 1
ATOM 858 N N . TRP A 1 115 ? 12.868 -8.911 -31.092 1.00 97.06 115 TRP A N 1
ATOM 859 C CA . TRP A 1 115 ? 12.859 -8.874 -32.551 1.00 97.06 115 TRP A CA 1
ATOM 860 C C . TRP A 1 115 ? 12.462 -7.490 -33.075 1.00 97.06 115 TRP A C 1
ATOM 862 O O . TRP A 1 115 ? 13.162 -6.937 -33.924 1.00 97.06 115 TRP A O 1
ATOM 872 N N . GLY A 1 116 ? 11.402 -6.892 -32.522 1.00 95.88 116 GLY A N 1
ATOM 873 C CA . GLY A 1 116 ? 10.967 -5.534 -32.848 1.00 95.88 116 GLY A CA 1
ATOM 874 C C . GLY A 1 116 ? 12.058 -4.494 -32.586 1.00 95.88 116 GLY A C 1
ATOM 875 O O . GLY A 1 116 ? 12.352 -3.681 -33.463 1.00 95.88 116 GLY A O 1
ATOM 876 N N . ALA A 1 117 ? 12.731 -4.573 -31.437 1.00 96.88 117 ALA A N 1
ATOM 877 C CA . ALA A 1 117 ? 13.854 -3.706 -31.094 1.00 96.88 117 ALA A CA 1
ATOM 878 C C . ALA A 1 117 ? 14.990 -3.830 -32.114 1.00 96.88 117 ALA A C 1
ATOM 880 O O . ALA A 1 117 ? 15.456 -2.823 -32.651 1.00 96.88 117 ALA A O 1
ATOM 881 N N . ALA A 1 118 ? 15.409 -5.055 -32.437 1.00 96.06 118 ALA A N 1
ATOM 882 C CA . ALA A 1 118 ? 16.490 -5.308 -33.383 1.00 96.06 118 ALA A CA 1
ATOM 883 C C . ALA A 1 118 ? 16.142 -4.865 -34.815 1.00 96.06 118 ALA A C 1
ATOM 885 O O . ALA A 1 118 ? 16.986 -4.277 -35.501 1.00 96.06 118 ALA A O 1
ATOM 886 N N . TYR A 1 119 ? 14.911 -5.133 -35.261 1.00 95.19 119 TYR A N 1
ATOM 887 C CA . TYR A 1 119 ? 14.433 -4.816 -36.604 1.00 95.19 119 TYR A CA 1
ATOM 888 C C . TYR A 1 119 ? 14.244 -3.308 -36.801 1.00 95.19 119 TYR A C 1
ATOM 890 O O . TYR A 1 119 ? 14.766 -2.741 -37.759 1.00 95.19 119 TYR A O 1
ATOM 898 N N . ILE A 1 120 ? 13.561 -2.630 -35.872 1.00 96.12 120 ILE A N 1
ATOM 899 C CA . ILE A 1 120 ? 13.241 -1.199 -35.994 1.00 96.12 120 ILE A CA 1
ATOM 900 C C . ILE A 1 120 ? 14.494 -0.327 -35.826 1.00 96.12 120 ILE A C 1
ATOM 902 O O . ILE A 1 120 ? 14.596 0.705 -36.490 1.00 96.12 120 ILE A O 1
ATOM 906 N N . SER A 1 121 ? 15.471 -0.755 -35.015 1.00 94.81 121 SER A N 1
ATOM 907 C CA . SER A 1 121 ? 16.731 -0.024 -34.764 1.00 94.81 121 SER A CA 1
ATOM 908 C C . SER A 1 121 ? 17.563 0.271 -36.009 1.00 94.81 121 SER A C 1
ATOM 910 O O . SER A 1 121 ? 18.364 1.209 -36.017 1.00 94.81 121 SER A O 1
ATOM 912 N N . ARG A 1 122 ? 17.418 -0.544 -37.056 1.00 92.81 122 ARG A N 1
ATOM 913 C CA . ARG A 1 122 ? 18.244 -0.484 -38.260 1.00 92.81 122 ARG A CA 1
ATOM 914 C C . ARG A 1 122 ? 17.439 0.066 -39.434 1.00 92.81 122 ARG A C 1
ATOM 916 O O . ARG A 1 122 ? 16.276 -0.269 -39.634 1.00 92.81 122 ARG A O 1
ATOM 923 N N . ILE A 1 123 ? 18.069 0.911 -40.247 1.00 89.00 123 ILE A N 1
ATOM 924 C CA . ILE A 1 123 ? 17.497 1.335 -41.526 1.00 89.00 123 ILE A CA 1
ATOM 925 C C . ILE A 1 123 ? 17.710 0.215 -42.548 1.00 89.00 123 ILE A C 1
ATOM 927 O O . ILE A 1 123 ? 18.841 -0.218 -42.780 1.00 89.00 123 ILE A O 1
ATOM 931 N N . ASN A 1 124 ? 16.622 -0.230 -43.177 1.00 83.56 124 ASN A N 1
ATOM 932 C CA . ASN A 1 124 ? 16.686 -1.202 -44.262 1.00 83.56 124 ASN A CA 1
ATOM 933 C C . ASN A 1 124 ? 17.344 -0.578 -45.497 1.00 83.56 124 ASN A C 1
ATOM 935 O O . ASN A 1 124 ? 16.974 0.512 -45.936 1.00 83.56 124 ASN A O 1
ATOM 939 N N . VAL A 1 125 ? 18.319 -1.290 -46.053 1.00 80.00 125 VAL A N 1
ATOM 940 C CA . VAL A 1 125 ? 18.923 -0.956 -47.345 1.00 80.00 125 VAL A CA 1
ATOM 941 C C . VAL A 1 125 ? 17.964 -1.431 -48.437 1.00 80.00 125 VAL A C 1
ATOM 943 O O . VAL A 1 125 ? 17.394 -2.517 -48.325 1.00 80.00 125 VAL A O 1
ATOM 946 N N . SER A 1 126 ? 17.743 -0.615 -49.469 1.00 80.25 126 SER A N 1
ATOM 947 C CA . SER A 1 126 ? 16.919 -1.019 -50.611 1.00 80.25 126 SER A CA 1
ATOM 948 C C . SER A 1 126 ? 17.541 -2.242 -51.295 1.00 80.25 126 SER A C 1
ATOM 950 O O . SER A 1 126 ? 18.762 -2.398 -51.325 1.00 80.25 126 SER A O 1
ATOM 952 N N . MET A 1 127 ? 16.716 -3.102 -51.897 1.00 76.25 127 MET A N 1
ATOM 953 C CA . MET A 1 127 ? 17.219 -4.269 -52.640 1.00 76.25 127 MET A CA 1
ATOM 954 C C . MET A 1 127 ? 18.188 -3.885 -53.767 1.00 76.25 127 MET A C 1
ATOM 956 O O . MET A 1 127 ? 19.051 -4.677 -54.131 1.00 76.25 127 MET A O 1
ATOM 960 N N . HIS A 1 128 ? 18.056 -2.671 -54.308 1.00 76.00 128 HIS A N 1
ATOM 961 C CA . HIS A 1 128 ? 18.925 -2.158 -55.367 1.00 76.00 128 HIS A CA 1
ATOM 962 C C . HIS A 1 128 ? 20.332 -1.820 -54.842 1.00 76.00 128 HIS A C 1
ATOM 964 O O . HIS A 1 128 ? 21.311 -2.134 -55.511 1.00 76.00 128 HIS A O 1
ATOM 970 N N . ASP A 1 129 ? 20.443 -1.291 -53.617 1.00 77.56 129 ASP A N 1
ATOM 971 C CA . ASP A 1 129 ? 21.716 -0.842 -53.031 1.00 77.56 129 ASP A CA 1
ATOM 972 C C . ASP A 1 129 ? 22.415 -1.954 -52.207 1.00 77.56 129 ASP A C 1
ATOM 974 O O . ASP A 1 129 ? 23.559 -1.797 -51.776 1.00 77.56 129 ASP A O 1
ATOM 978 N N . HIS A 1 130 ? 21.750 -3.091 -51.951 1.00 81.25 130 HIS A N 1
ATOM 979 C CA . HIS A 1 130 ? 22.196 -4.085 -50.959 1.00 81.25 130 HIS A CA 1
ATOM 980 C C . HIS A 1 130 ? 23.600 -4.649 -51.230 1.00 81.25 130 HIS A C 1
ATOM 982 O O . HIS A 1 130 ? 24.440 -4.662 -50.331 1.00 81.25 130 HIS A O 1
ATOM 988 N N . LYS A 1 131 ? 23.886 -5.028 -52.484 1.00 81.50 131 LYS A N 1
ATOM 989 C CA . LYS A 1 131 ? 25.190 -5.588 -52.887 1.00 81.50 131 LYS A CA 1
ATOM 990 C C . LYS A 1 131 ? 26.344 -4.609 -52.676 1.00 81.50 131 LYS A C 1
ATOM 992 O O . LYS A 1 131 ? 27.468 -5.029 -52.414 1.00 81.50 131 LYS A O 1
ATOM 997 N N . GLU A 1 132 ? 26.088 -3.317 -52.832 1.00 79.44 132 GLU A N 1
ATOM 998 C CA . GLU A 1 132 ? 27.115 -2.290 -52.675 1.00 79.44 132 GLU A CA 1
ATOM 999 C C . GLU A 1 132 ? 27.377 -1.981 -51.208 1.00 79.44 132 GLU A C 1
ATOM 1001 O O . GLU A 1 132 ? 28.534 -1.856 -50.809 1.00 79.44 132 GLU A O 1
ATOM 1006 N N . PHE A 1 133 ? 26.321 -1.924 -50.393 1.00 82.56 133 PHE A N 1
ATOM 1007 C CA . PHE A 1 133 ? 26.449 -1.786 -48.946 1.00 82.56 133 PHE A CA 1
ATOM 1008 C C . PHE A 1 133 ? 27.217 -2.963 -48.339 1.00 82.56 133 PHE A C 1
ATOM 1010 O O . PHE A 1 133 ? 28.126 -2.734 -47.543 1.00 82.56 133 PHE A O 1
ATOM 1017 N N . ASP A 1 134 ? 26.915 -4.197 -48.745 1.00 82.62 134 ASP A N 1
ATOM 1018 C CA . ASP A 1 134 ? 27.600 -5.387 -48.228 1.00 82.62 134 ASP A CA 1
ATOM 1019 C C . ASP A 1 134 ? 29.091 -5.381 -48.591 1.00 82.62 134 ASP A C 1
ATOM 1021 O O . ASP A 1 134 ? 29.940 -5.464 -47.700 1.00 82.62 134 ASP A O 1
ATOM 1025 N N . LYS A 1 135 ? 29.430 -5.137 -49.867 1.00 83.38 135 LYS A N 1
ATOM 1026 C CA . LYS A 1 135 ? 30.831 -4.985 -50.304 1.00 83.38 135 LYS A CA 1
ATOM 1027 C C . LYS A 1 135 ? 31.563 -3.879 -49.544 1.00 83.38 135 LYS A C 1
ATOM 1029 O O . LYS A 1 135 ? 32.749 -4.008 -49.245 1.00 83.38 135 LYS A O 1
ATOM 1034 N N . LEU A 1 136 ? 30.882 -2.771 -49.249 1.00 82.19 136 LEU A N 1
ATOM 1035 C CA . LEU A 1 136 ? 31.481 -1.659 -48.522 1.00 82.19 136 LEU A CA 1
ATOM 1036 C C . LEU A 1 136 ? 31.742 -2.020 -47.053 1.00 82.19 136 LEU A C 1
ATOM 1038 O O . LEU A 1 136 ? 32.821 -1.720 -46.543 1.00 82.19 136 LEU A O 1
ATOM 1042 N N . PHE A 1 137 ? 30.796 -2.687 -46.387 1.00 82.56 137 PHE A N 1
ATOM 1043 C CA . PHE A 1 137 ? 30.952 -3.121 -44.997 1.00 82.56 137 PHE A CA 1
ATOM 1044 C C . PHE A 1 137 ? 32.042 -4.185 -44.824 1.00 82.56 137 PHE A C 1
ATOM 1046 O O . PHE A 1 137 ? 32.725 -4.182 -43.796 1.00 82.56 137 PHE A O 1
ATOM 1053 N N . GLU A 1 138 ? 32.234 -5.048 -45.822 1.00 81.50 138 GLU A N 1
ATOM 1054 C CA . GLU A 1 138 ? 33.298 -6.060 -45.852 1.00 81.50 138 GLU A CA 1
ATOM 1055 C C . GLU A 1 138 ? 34.675 -5.480 -46.218 1.00 81.50 138 GLU A C 1
ATOM 1057 O O . GLU A 1 138 ? 35.703 -6.100 -45.946 1.00 81.50 138 GLU A O 1
ATOM 1062 N N . SER A 1 139 ? 34.732 -4.273 -46.795 1.00 82.69 139 SER A N 1
ATOM 1063 C CA . SER A 1 139 ? 36.001 -3.676 -47.216 1.00 82.69 139 SER A CA 1
ATOM 1064 C C . SER A 1 139 ? 36.906 -3.314 -46.027 1.00 82.69 139 SER A C 1
ATOM 1066 O O . SER A 1 139 ? 36.509 -2.627 -45.079 1.00 82.69 139 SER A O 1
ATOM 1068 N N . ALA A 1 140 ? 38.172 -3.736 -46.095 1.00 77.38 140 ALA A N 1
ATOM 1069 C CA . ALA A 1 140 ? 39.174 -3.440 -45.068 1.00 77.38 140 ALA A CA 1
ATOM 1070 C C . ALA A 1 140 ? 39.421 -1.929 -44.904 1.00 77.38 140 ALA A C 1
ATOM 1072 O O . ALA A 1 140 ? 39.675 -1.455 -43.794 1.00 77.38 140 ALA A O 1
ATOM 1073 N N . ASP A 1 141 ? 39.298 -1.165 -45.991 1.00 77.94 141 ASP A N 1
ATOM 1074 C CA . ASP A 1 141 ? 39.454 0.292 -45.986 1.00 77.94 141 ASP A CA 1
ATOM 1075 C C . ASP A 1 141 ? 38.365 0.971 -45.157 1.00 77.94 141 ASP A C 1
ATOM 1077 O O . ASP A 1 141 ? 38.661 1.834 -44.327 1.00 77.94 141 ASP A O 1
ATOM 1081 N N . TYR A 1 142 ? 37.114 0.524 -45.302 1.00 79.00 142 TYR A N 1
ATOM 1082 C CA . TYR A 1 142 ? 36.009 1.017 -44.490 1.00 79.00 142 TYR A CA 1
ATOM 1083 C C . TYR A 1 142 ? 36.224 0.717 -43.000 1.00 79.00 142 TYR A C 1
ATOM 1085 O O . TYR A 1 142 ? 36.064 1.603 -42.158 1.00 79.00 142 TYR A O 1
ATOM 1093 N N . GLN A 1 143 ? 36.659 -0.501 -42.658 1.00 79.31 143 GLN A N 1
ATOM 1094 C CA . GLN A 1 143 ? 36.916 -0.883 -41.263 1.00 79.31 143 GLN A CA 1
ATOM 1095 C C . GLN A 1 143 ? 38.071 -0.088 -40.632 1.00 79.31 143 GLN A C 1
ATOM 1097 O O . GLN A 1 143 ? 37.992 0.299 -39.461 1.00 79.31 143 GLN A O 1
ATOM 1102 N N . LYS A 1 144 ? 39.122 0.227 -41.401 1.00 78.25 144 LYS A N 1
ATOM 1103 C CA . LYS A 1 144 ? 40.223 1.097 -40.951 1.00 78.25 144 LYS A CA 1
ATOM 1104 C C . LYS A 1 144 ? 39.755 2.534 -40.720 1.00 78.25 144 LYS A C 1
ATOM 1106 O O . LYS A 1 144 ? 40.077 3.119 -39.688 1.00 78.25 144 LYS A O 1
ATOM 1111 N N . GLN A 1 145 ? 38.943 3.076 -41.626 1.00 77.50 145 GLN A N 1
ATOM 1112 C CA . GLN A 1 145 ? 38.419 4.446 -41.550 1.00 77.50 145 GLN A CA 1
ATOM 1113 C C . GLN A 1 145 ? 37.238 4.601 -40.573 1.00 77.50 145 GLN A C 1
ATOM 1115 O O . GLN A 1 145 ? 36.769 5.716 -40.316 1.00 77.50 145 GLN A O 1
ATOM 1120 N N . LYS A 1 146 ? 36.752 3.497 -39.988 1.00 82.00 146 LYS A N 1
ATOM 1121 C CA . LYS A 1 146 ? 35.626 3.504 -39.055 1.00 82.00 146 LYS A CA 1
ATOM 1122 C C . LYS A 1 146 ? 35.958 4.298 -37.790 1.00 82.00 146 LYS A C 1
ATOM 1124 O O . LYS A 1 146 ? 36.763 3.877 -36.950 1.00 82.00 146 LYS A O 1
ATOM 1129 N N . LYS A 1 147 ? 35.277 5.438 -37.641 1.00 85.69 147 LYS A N 1
ATOM 1130 C CA . LYS A 1 147 ? 35.374 6.328 -36.473 1.00 85.69 147 LYS A CA 1
ATOM 1131 C C . LYS A 1 147 ? 35.006 5.584 -35.183 1.00 85.69 147 LYS A C 1
ATOM 1133 O O . LYS A 1 147 ? 34.090 4.762 -35.186 1.00 85.69 147 LYS A O 1
ATOM 1138 N N . LEU A 1 148 ? 35.659 5.938 -34.072 1.00 87.25 148 LEU A N 1
ATOM 1139 C CA . LEU A 1 148 ? 35.440 5.345 -32.739 1.00 87.25 148 LEU A CA 1
ATOM 1140 C C . LEU A 1 148 ? 33.959 5.316 -32.332 1.00 87.25 148 LEU A C 1
ATOM 1142 O O . LEU A 1 148 ? 33.478 4.296 -31.849 1.00 87.25 148 LEU A O 1
ATOM 1146 N N . LYS A 1 149 ? 33.207 6.378 -32.652 1.00 87.75 149 LYS A N 1
ATOM 1147 C CA . LYS A 1 149 ? 31.756 6.494 -32.409 1.00 87.75 149 LYS A CA 1
ATOM 1148 C C . LYS A 1 149 ? 30.891 5.384 -33.032 1.00 87.75 149 LYS A C 1
ATOM 1150 O O . LYS A 1 149 ? 29.717 5.288 -32.705 1.00 87.75 149 LYS A O 1
ATOM 1155 N N . ASN A 1 150 ? 31.445 4.584 -33.947 1.00 90.31 150 ASN A N 1
ATOM 1156 C CA . ASN A 1 150 ? 30.771 3.475 -34.628 1.00 90.31 150 ASN A CA 1
ATOM 1157 C C . ASN A 1 150 ? 31.424 2.108 -34.333 1.00 90.31 150 ASN A C 1
ATOM 1159 O O . ASN A 1 150 ? 31.082 1.109 -34.969 1.00 90.31 150 ASN A O 1
ATOM 1163 N N . ARG A 1 151 ? 32.388 2.031 -33.406 1.00 91.75 151 ARG A N 1
ATOM 1164 C CA . ARG A 1 151 ? 33.064 0.774 -33.056 1.00 91.75 151 ARG A CA 1
ATOM 1165 C C . ARG A 1 151 ? 32.318 0.042 -31.944 1.00 91.75 151 ARG A C 1
ATOM 1167 O O . ARG A 1 151 ? 31.989 0.621 -30.914 1.00 91.75 151 ARG A O 1
ATOM 1174 N N . TRP A 1 152 ? 32.078 -1.250 -32.154 1.00 93.12 152 TRP A N 1
ATOM 1175 C CA . TRP A 1 152 ? 31.249 -2.073 -31.271 1.00 93.12 152 TRP A CA 1
ATOM 1176 C C . TRP A 1 152 ? 31.805 -2.160 -29.841 1.00 93.12 152 TRP A C 1
ATOM 1178 O O . TRP A 1 152 ? 31.044 -2.028 -28.892 1.00 93.12 152 TRP A O 1
ATOM 1188 N N . PHE A 1 153 ? 33.126 -2.278 -29.675 1.00 93.19 153 PHE A N 1
ATOM 1189 C CA . PHE A 1 153 ? 33.765 -2.400 -28.357 1.00 93.19 153 PHE A CA 1
ATOM 1190 C C . PHE A 1 153 ? 33.699 -1.117 -27.514 1.00 93.19 153 PHE A C 1
ATOM 1192 O O . PHE A 1 153 ? 33.985 -1.161 -26.327 1.00 93.19 153 PHE A O 1
ATOM 1199 N N . ILE A 1 154 ? 33.323 0.020 -28.110 1.00 93.81 154 ILE A N 1
ATOM 1200 C CA . ILE A 1 154 ? 33.037 1.265 -27.381 1.00 93.81 154 ILE A CA 1
ATOM 1201 C C . ILE A 1 154 ? 31.540 1.363 -27.123 1.00 93.81 154 ILE A C 1
ATOM 1203 O O . ILE A 1 154 ? 31.100 1.614 -26.008 1.00 93.81 154 ILE A O 1
ATOM 1207 N N . VAL A 1 155 ? 30.742 1.159 -28.168 1.00 94.81 155 VAL A N 1
ATOM 1208 C CA . VAL A 1 155 ? 29.311 1.459 -28.131 1.00 94.81 155 VAL A CA 1
ATOM 1209 C C . VAL A 1 155 ? 28.523 0.439 -27.310 1.00 94.81 155 VAL A C 1
ATOM 1211 O O . VAL A 1 155 ? 27.612 0.842 -26.594 1.00 94.81 155 VAL A O 1
ATOM 1214 N N . LEU A 1 156 ? 28.864 -0.854 -27.380 1.00 94.94 156 LEU A N 1
ATOM 1215 C CA . LEU A 1 156 ? 28.141 -1.893 -26.640 1.00 94.94 156 LEU A CA 1
ATOM 1216 C C . LEU A 1 156 ? 28.313 -1.748 -25.115 1.00 94.94 156 LEU A C 1
ATOM 1218 O O . LEU A 1 156 ? 27.298 -1.751 -24.424 1.00 94.94 156 LEU A O 1
ATOM 1222 N N . PRO A 1 157 ? 29.525 -1.526 -24.562 1.00 96.25 157 PRO A N 1
ATOM 1223 C CA . PRO A 1 157 ? 29.655 -1.219 -23.137 1.00 96.25 157 PRO A CA 1
ATOM 1224 C C . PRO A 1 157 ? 28.918 0.062 -22.734 1.00 96.25 157 PRO A C 1
ATOM 1226 O O . PRO A 1 157 ? 28.257 0.089 -21.699 1.00 96.25 157 PRO A O 1
ATOM 1229 N N . VAL A 1 158 ? 28.986 1.110 -23.567 1.00 95.75 158 VAL A N 1
ATOM 1230 C CA . VAL A 1 158 ? 28.328 2.393 -23.283 1.00 95.75 158 VAL A CA 1
ATOM 1231 C C . VAL A 1 158 ? 26.808 2.246 -23.212 1.00 95.75 158 VAL A C 1
ATOM 1233 O O . VAL A 1 158 ? 26.214 2.744 -22.260 1.00 95.75 158 VAL A O 1
ATOM 1236 N N . VAL A 1 159 ? 26.169 1.555 -24.167 1.00 96.62 159 VAL A N 1
ATOM 1237 C CA . VAL A 1 159 ? 24.710 1.356 -24.111 1.00 96.62 159 VAL A CA 1
ATOM 1238 C C . VAL A 1 159 ? 24.314 0.542 -22.883 1.00 96.62 159 VAL A C 1
ATOM 1240 O O . VAL A 1 159 ? 23.367 0.932 -22.206 1.00 96.62 159 VAL A O 1
ATOM 1243 N N . SER A 1 160 ? 25.049 -0.521 -22.543 1.00 95.31 160 SER A N 1
ATOM 1244 C CA . SER A 1 160 ? 24.740 -1.339 -21.366 1.00 95.31 160 SER A CA 1
ATOM 1245 C C . SER A 1 160 ? 24.816 -0.523 -20.078 1.00 95.31 160 SER A C 1
ATOM 1247 O O . SER A 1 160 ? 23.847 -0.469 -19.325 1.00 95.31 160 SER A O 1
ATOM 1249 N N . VAL A 1 161 ? 25.947 0.152 -19.837 1.00 97.31 161 VAL A N 1
ATOM 1250 C CA . VAL A 1 161 ? 26.174 0.902 -18.592 1.00 97.31 161 VAL A CA 1
ATOM 1251 C C . VAL A 1 161 ? 25.189 2.057 -18.471 1.00 97.31 161 VAL A C 1
ATOM 1253 O O . VAL A 1 161 ? 24.541 2.198 -17.439 1.00 97.31 161 VAL A O 1
ATOM 1256 N N . LEU A 1 162 ? 25.029 2.869 -19.519 1.00 96.94 162 LEU A N 1
ATOM 1257 C CA . LEU A 1 162 ? 24.163 4.042 -19.437 1.00 96.94 162 LEU A CA 1
ATOM 1258 C C . LEU A 1 162 ? 22.684 3.671 -19.331 1.00 96.94 162 LEU A C 1
ATOM 1260 O O . LEU A 1 162 ? 21.968 4.322 -18.578 1.00 96.94 162 LEU A O 1
ATOM 1264 N N . THR A 1 163 ? 22.230 2.625 -20.029 1.00 96.31 163 THR A N 1
ATOM 1265 C CA . THR A 1 163 ? 20.829 2.180 -19.929 1.00 96.31 163 THR A CA 1
ATOM 1266 C C . THR A 1 163 ? 20.532 1.619 -18.539 1.00 96.31 163 THR A C 1
ATOM 1268 O O . THR A 1 163 ? 19.478 1.913 -17.984 1.00 96.31 163 THR A O 1
ATOM 1271 N N . LEU A 1 164 ? 21.463 0.866 -17.941 1.00 96.38 164 LEU A N 1
ATOM 1272 C CA . LEU A 1 164 ? 21.309 0.366 -16.572 1.00 96.38 164 LEU A CA 1
ATOM 1273 C C . LEU A 1 164 ? 21.326 1.496 -15.539 1.00 96.38 164 LEU A C 1
ATOM 1275 O O . LEU A 1 164 ? 20.467 1.515 -14.667 1.00 96.38 164 LEU A O 1
ATOM 1279 N N . VAL A 1 165 ? 22.246 2.460 -15.648 1.00 96.94 165 VAL A N 1
ATOM 1280 C CA . VAL A 1 165 ? 22.302 3.614 -14.730 1.00 96.94 165 VAL A CA 1
ATOM 1281 C C . VAL A 1 165 ? 21.035 4.462 -14.842 1.00 96.94 165 VAL A C 1
ATOM 1283 O O . VAL A 1 165 ? 20.426 4.792 -13.827 1.00 96.94 165 VAL A O 1
ATOM 1286 N N . ALA A 1 166 ? 20.600 4.779 -16.065 1.00 96.06 166 ALA A N 1
ATOM 1287 C CA . ALA A 1 166 ? 19.362 5.521 -16.290 1.00 96.06 166 ALA A CA 1
ATOM 1288 C C . ALA A 1 166 ? 18.142 4.753 -15.758 1.00 96.06 166 ALA A C 1
ATOM 1290 O O . ALA A 1 166 ? 17.274 5.336 -15.105 1.00 96.06 166 ALA A O 1
ATOM 1291 N N . GLY A 1 167 ? 18.094 3.439 -15.988 1.00 94.75 167 GLY A N 1
ATOM 1292 C CA . GLY A 1 167 ? 17.048 2.569 -15.465 1.00 94.75 167 GLY A CA 1
ATOM 1293 C C . GLY A 1 167 ? 17.022 2.515 -13.938 1.00 94.75 167 GLY A C 1
ATOM 1294 O O . GLY A 1 167 ? 15.958 2.671 -13.353 1.00 94.75 167 GLY A O 1
ATOM 1295 N N . PHE A 1 168 ? 18.180 2.397 -13.290 1.00 94.06 168 PHE A N 1
ATOM 1296 C CA . PHE A 1 168 ? 18.303 2.378 -11.832 1.00 94.06 168 PHE A CA 1
ATOM 1297 C C . PHE A 1 168 ? 17.842 3.692 -11.187 1.00 94.06 168 PHE A C 1
ATOM 1299 O O . PHE A 1 168 ? 17.055 3.674 -10.244 1.00 94.06 168 PHE A O 1
ATOM 1306 N N . ILE A 1 169 ? 18.262 4.841 -11.732 1.00 94.88 169 ILE A N 1
ATOM 1307 C CA . ILE A 1 169 ? 17.795 6.157 -11.260 1.00 94.88 169 ILE A CA 1
ATOM 1308 C C . ILE A 1 169 ? 16.271 6.269 -11.410 1.00 94.88 169 ILE A C 1
ATOM 1310 O O . ILE A 1 169 ? 15.593 6.762 -10.510 1.00 94.88 169 ILE A O 1
ATOM 1314 N N . THR A 1 170 ? 15.726 5.775 -12.525 1.00 94.69 170 THR A N 1
ATOM 1315 C CA . THR A 1 170 ? 14.276 5.771 -12.769 1.00 94.69 170 THR A CA 1
ATOM 1316 C C . THR A 1 170 ? 13.541 4.879 -11.770 1.00 94.69 170 THR A C 1
ATOM 1318 O O . THR A 1 170 ? 12.524 5.295 -11.224 1.00 94.69 170 THR A O 1
ATOM 1321 N N . ALA A 1 171 ? 14.072 3.687 -11.489 1.00 93.25 171 ALA A N 1
ATOM 1322 C CA . ALA A 1 171 ? 13.510 2.750 -10.523 1.00 93.25 171 ALA A CA 1
ATOM 1323 C C . ALA A 1 171 ? 13.442 3.356 -9.113 1.00 93.25 171 ALA A C 1
ATOM 1325 O O . ALA A 1 171 ? 12.381 3.334 -8.495 1.00 93.25 171 ALA A O 1
ATOM 1326 N N . ILE A 1 172 ? 14.527 3.985 -8.645 1.00 93.12 172 ILE A N 1
ATOM 1327 C CA . ILE A 1 172 ? 14.535 4.715 -7.366 1.00 93.12 172 ILE A CA 1
ATOM 1328 C C . ILE A 1 172 ? 13.467 5.812 -7.359 1.00 93.12 172 ILE A C 1
ATOM 1330 O O . ILE A 1 172 ? 12.722 5.936 -6.390 1.00 93.12 172 ILE A O 1
ATOM 1334 N N . GLY A 1 173 ? 13.371 6.597 -8.437 1.00 91.88 173 GLY A N 1
ATOM 1335 C CA . GLY A 1 173 ? 12.373 7.661 -8.552 1.00 91.88 173 GLY A CA 1
ATOM 1336 C C . GLY A 1 173 ? 10.935 7.146 -8.440 1.00 91.88 173 GLY A C 1
ATOM 1337 O O . GLY A 1 173 ? 10.135 7.742 -7.722 1.00 91.88 173 GLY A O 1
ATOM 1338 N N . ILE A 1 174 ? 10.625 6.023 -9.097 1.00 91.19 174 ILE A N 1
ATOM 1339 C CA . ILE A 1 174 ? 9.309 5.370 -9.027 1.00 91.19 174 ILE A CA 1
ATOM 1340 C C . ILE A 1 174 ? 9.012 4.900 -7.598 1.00 91.19 174 ILE A C 1
ATOM 1342 O O . ILE A 1 174 ? 7.953 5.221 -7.064 1.00 91.19 174 ILE A O 1
ATOM 1346 N N . VAL A 1 175 ? 9.953 4.203 -6.952 1.00 89.31 175 VAL A N 1
ATOM 1347 C CA . VAL A 1 175 ? 9.765 3.677 -5.587 1.00 89.31 175 VAL A CA 1
ATOM 1348 C C . VAL A 1 175 ? 9.542 4.804 -4.576 1.00 89.31 175 VAL A C 1
ATOM 1350 O O . VAL A 1 175 ? 8.621 4.726 -3.765 1.00 89.31 175 VAL A O 1
ATOM 1353 N N . ILE A 1 176 ? 10.335 5.880 -4.643 1.00 89.50 176 ILE A N 1
ATOM 1354 C CA . ILE A 1 176 ? 10.171 7.044 -3.756 1.00 89.50 176 ILE A CA 1
ATOM 1355 C C . ILE A 1 176 ? 8.795 7.688 -3.960 1.00 89.50 176 ILE A C 1
ATOM 1357 O O . ILE A 1 176 ? 8.128 8.034 -2.986 1.00 89.50 176 ILE A O 1
ATOM 1361 N N . PHE A 1 177 ? 8.354 7.835 -5.212 1.00 87.50 177 PHE A N 1
ATOM 1362 C CA . PHE A 1 177 ? 7.052 8.422 -5.521 1.00 87.50 177 PHE A CA 1
ATOM 1363 C C . PHE A 1 177 ? 5.894 7.581 -4.966 1.00 87.50 177 PHE A C 1
ATOM 1365 O O . PHE A 1 177 ? 5.004 8.124 -4.311 1.00 87.50 177 PHE A O 1
ATOM 1372 N N . GLN A 1 178 ? 5.939 6.260 -5.159 1.00 83.88 178 GLN A N 1
ATOM 1373 C CA . GLN A 1 178 ? 4.939 5.335 -4.619 1.00 83.88 178 GLN A CA 1
ATOM 1374 C C . GLN A 1 178 ? 4.906 5.369 -3.086 1.00 83.88 178 GLN A C 1
ATOM 1376 O O . GLN A 1 178 ? 3.834 5.451 -2.486 1.00 83.88 178 GLN A O 1
ATOM 1381 N N . GLN A 1 179 ? 6.073 5.372 -2.435 1.00 82.62 179 GLN A N 1
ATOM 1382 C CA . GLN A 1 179 ? 6.159 5.445 -0.977 1.00 82.62 179 GLN A CA 1
ATOM 1383 C C . GLN A 1 179 ? 5.581 6.759 -0.431 1.00 82.62 179 GLN A C 1
ATOM 1385 O O . GLN A 1 179 ? 4.860 6.739 0.566 1.00 82.62 179 GLN A O 1
ATOM 1390 N N . GLN A 1 180 ? 5.847 7.889 -1.091 1.00 82.88 180 GLN A N 1
ATOM 1391 C CA . GLN A 1 180 ? 5.300 9.180 -0.675 1.00 82.88 180 GLN A CA 1
ATOM 1392 C C . GLN A 1 180 ? 3.768 9.203 -0.758 1.00 82.88 180 GLN A C 1
ATOM 1394 O O . GLN A 1 180 ? 3.116 9.662 0.177 1.00 82.88 180 GLN A O 1
ATOM 1399 N N . GLN A 1 181 ? 3.186 8.652 -1.828 1.00 79.94 181 GLN A N 1
ATOM 1400 C CA . GLN A 1 181 ? 1.729 8.556 -1.957 1.00 79.94 181 GLN A CA 1
ATOM 1401 C C . GLN A 1 181 ? 1.098 7.716 -0.841 1.00 79.94 181 GLN A C 1
ATOM 1403 O O . GLN A 1 181 ? 0.064 8.101 -0.295 1.00 79.94 181 GLN A O 1
ATOM 1408 N N . HIS A 1 182 ? 1.721 6.593 -0.473 1.00 79.00 182 HIS A N 1
ATOM 1409 C CA . HIS A 1 182 ? 1.251 5.771 0.643 1.00 79.00 182 HIS A CA 1
ATOM 1410 C C . HIS A 1 182 ? 1.255 6.541 1.969 1.00 79.00 182 HIS A C 1
ATOM 1412 O O . HIS A 1 182 ? 0.257 6.512 2.690 1.00 79.00 182 HIS A O 1
ATOM 1418 N N . ILE A 1 183 ? 2.332 7.279 2.256 1.00 79.62 183 ILE A N 1
ATOM 1419 C CA . ILE A 1 183 ? 2.444 8.099 3.470 1.00 79.62 183 ILE A CA 1
ATOM 1420 C C . ILE A 1 183 ? 1.360 9.183 3.497 1.00 79.62 183 ILE A C 1
ATOM 1422 O O . ILE A 1 183 ? 0.696 9.361 4.518 1.00 79.62 183 ILE A O 1
ATOM 1426 N N . ASP A 1 184 ? 1.137 9.888 2.388 1.00 80.81 184 ASP A N 1
ATOM 1427 C CA . ASP A 1 184 ? 0.147 10.968 2.331 1.00 80.81 184 ASP A CA 1
ATOM 1428 C C . ASP A 1 184 ? -1.280 10.448 2.583 1.00 80.81 184 ASP A C 1
ATOM 1430 O O . ASP A 1 184 ? -2.056 11.078 3.311 1.00 80.81 184 ASP A O 1
ATOM 1434 N N . ILE A 1 185 ? -1.618 9.270 2.045 1.00 82.56 185 ILE A N 1
ATOM 1435 C CA . ILE A 1 185 ? -2.912 8.611 2.278 1.00 82.56 185 ILE A CA 1
ATOM 1436 C C . ILE A 1 185 ? -3.065 8.220 3.753 1.00 82.56 185 ILE A C 1
ATOM 1438 O O . ILE A 1 185 ? -4.106 8.495 4.356 1.00 82.56 185 ILE A O 1
ATOM 1442 N N . GLU A 1 186 ? -2.043 7.610 4.358 1.00 77.88 186 GLU A N 1
ATOM 1443 C CA . GLU A 1 186 ? -2.076 7.234 5.776 1.00 77.88 186 GLU A CA 1
ATOM 1444 C C . GLU A 1 186 ? -2.231 8.459 6.685 1.00 77.88 186 GLU A C 1
ATOM 1446 O O . GLU A 1 186 ? -3.067 8.461 7.594 1.00 77.88 186 GLU A O 1
ATOM 1451 N N . VAL A 1 187 ? -1.485 9.533 6.413 1.00 82.75 187 VAL A N 1
ATOM 1452 C CA . VAL A 1 187 ? -1.566 10.787 7.173 1.00 82.75 187 VAL A CA 1
ATOM 1453 C C . VAL A 1 187 ? -2.963 11.396 7.070 1.00 82.75 187 VAL A C 1
ATOM 1455 O O . VAL A 1 187 ? -3.529 11.784 8.094 1.00 82.75 187 VAL A O 1
ATOM 1458 N N . GLN A 1 188 ? -3.561 11.436 5.876 1.00 82.81 188 GLN A N 1
ATOM 1459 C CA . GLN A 1 188 ? -4.929 11.934 5.705 1.00 82.81 188 GLN A CA 1
ATOM 1460 C C . GLN A 1 188 ? -5.950 11.091 6.478 1.00 82.81 188 GLN A C 1
ATOM 1462 O O . GLN A 1 188 ? -6.798 11.646 7.181 1.00 82.81 188 GLN A O 1
ATOM 1467 N N . GLN A 1 189 ? -5.852 9.761 6.415 1.00 78.50 189 GLN A N 1
ATOM 1468 C CA . GLN A 1 189 ? -6.739 8.869 7.168 1.00 78.50 189 GLN A CA 1
ATOM 1469 C C . GLN A 1 189 ? -6.579 9.030 8.685 1.00 78.50 189 GLN A C 1
ATOM 1471 O O . GLN A 1 189 ? -7.560 8.955 9.431 1.00 78.50 189 GLN A O 1
ATOM 1476 N N . HIS A 1 190 ? -5.355 9.249 9.166 1.00 76.19 190 HIS A N 1
ATOM 1477 C CA . HIS A 1 190 ? -5.095 9.536 10.575 1.00 76.19 190 HIS A CA 1
ATOM 1478 C C . HIS A 1 190 ? -5.672 10.888 11.000 1.00 76.19 190 HIS A C 1
ATOM 1480 O O . HIS A 1 190 ? -6.311 10.973 12.049 1.00 76.19 190 HIS A O 1
ATOM 1486 N N . GLN A 1 191 ? -5.506 11.931 10.186 1.00 80.81 191 GLN A N 1
ATOM 1487 C CA . GLN A 1 191 ? -6.064 13.255 10.464 1.00 80.81 191 GLN A CA 1
ATOM 1488 C C . GLN A 1 191 ? -7.594 13.244 10.480 1.00 80.81 191 GLN A C 1
ATOM 1490 O O . GLN A 1 191 ? -8.189 13.835 11.378 1.00 80.81 191 GLN A O 1
ATOM 1495 N N . GLN A 1 192 ? -8.236 12.535 9.547 1.00 80.12 192 GLN A N 1
ATOM 1496 C CA . GLN A 1 192 ? -9.693 12.379 9.528 1.00 80.12 192 GLN A CA 1
ATOM 1497 C C . GLN A 1 192 ? -10.202 11.670 10.787 1.00 80.12 192 GLN A C 1
ATOM 1499 O O . GLN A 1 192 ? -11.111 12.177 11.444 1.00 80.12 192 GLN A O 1
ATOM 1504 N N . ARG A 1 193 ? -9.565 10.560 11.190 1.00 73.62 193 ARG A N 1
ATOM 1505 C CA . ARG A 1 193 ? -9.901 9.865 12.445 1.00 73.62 193 ARG A CA 1
ATOM 1506 C C . ARG A 1 193 ? -9.695 10.754 13.672 1.00 73.62 193 ARG A C 1
ATOM 1508 O O . ARG A 1 193 ? -10.536 10.765 14.565 1.00 73.62 193 ARG A O 1
ATOM 1515 N N . ALA A 1 194 ? -8.616 11.534 13.713 1.00 75.94 194 ALA A N 1
ATOM 1516 C CA . ALA A 1 194 ? -8.356 12.468 14.808 1.00 75.94 194 ALA A CA 1
ATOM 1517 C C . ALA A 1 194 ? -9.365 13.632 14.850 1.00 75.94 194 ALA A C 1
ATOM 1519 O O . ALA A 1 194 ? -9.741 14.084 15.931 1.00 75.94 194 ALA A O 1
ATOM 1520 N N . ALA A 1 195 ? -9.823 14.121 13.696 1.00 79.38 195 ALA A N 1
ATOM 1521 C CA . ALA A 1 195 ? -10.859 15.147 13.619 1.00 79.38 195 ALA A CA 1
ATOM 1522 C C . ALA A 1 195 ? -12.218 14.607 14.090 1.00 79.38 195 ALA A C 1
ATOM 1524 O O . ALA A 1 195 ? -12.889 15.255 14.895 1.00 79.38 195 ALA A O 1
ATOM 1525 N N . GLU A 1 196 ? -12.587 13.395 13.664 1.00 74.06 196 GLU A N 1
ATOM 1526 C CA . GLU A 1 196 ? -13.791 12.716 14.146 1.00 74.06 196 GLU A CA 1
ATOM 1527 C C . GLU A 1 196 ? -13.727 12.491 15.666 1.00 74.06 196 GLU A C 1
ATOM 1529 O O . GLU A 1 196 ? -14.687 12.806 16.372 1.00 74.06 196 GLU A O 1
ATOM 1534 N N . PHE A 1 197 ? -12.567 12.061 16.180 1.00 71.94 197 PHE A N 1
ATOM 1535 C CA . PHE A 1 197 ? -12.296 11.918 17.614 1.00 71.94 197 PHE A CA 1
ATOM 1536 C C . PHE A 1 197 ? -12.567 13.222 18.373 1.00 71.94 197 PHE A C 1
ATOM 1538 O O . PHE A 1 197 ? -13.329 13.235 19.337 1.00 71.94 197 PHE A O 1
ATOM 1545 N N . ARG A 1 198 ? -11.991 14.341 17.913 1.00 76.00 198 ARG A N 1
ATOM 1546 C CA . ARG A 1 198 ? -12.158 15.654 18.559 1.00 76.00 198 ARG A CA 1
ATOM 1547 C C . ARG A 1 198 ? -13.603 16.141 18.536 1.00 76.00 198 ARG A C 1
ATOM 1549 O O . ARG A 1 198 ? -14.046 16.733 19.511 1.00 76.00 198 ARG A O 1
ATOM 1556 N N . SER A 1 199 ? -14.335 15.889 17.451 1.00 81.88 199 SER A N 1
ATOM 1557 C CA . SER A 1 199 ? -15.718 16.364 17.295 1.00 81.88 199 SER A CA 1
ATOM 1558 C C . SER A 1 199 ? -16.715 15.706 18.254 1.00 81.88 199 SER A C 1
ATOM 1560 O O . SER A 1 199 ? -17.730 16.310 18.589 1.00 81.88 199 SER A O 1
ATOM 1562 N N . LYS A 1 200 ? -16.432 14.472 18.690 1.00 83.12 200 LYS A N 1
ATOM 1563 C CA . LYS A 1 200 ? -17.310 13.696 19.572 1.00 83.12 200 LYS A CA 1
ATOM 1564 C C . LYS A 1 200 ? -17.004 13.908 21.054 1.00 83.12 200 LYS A C 1
ATOM 1566 O O . LYS A 1 200 ? -17.811 13.497 21.875 1.00 83.12 200 LYS A O 1
ATOM 1571 N N . HIS A 1 201 ? -15.873 14.527 21.400 1.00 83.69 201 HIS A N 1
ATOM 1572 C CA . HIS A 1 201 ? -15.430 14.656 22.787 1.00 83.69 201 HIS A CA 1
ATOM 1573 C C . HIS A 1 201 ? -16.359 15.559 23.598 1.00 83.69 201 HIS A C 1
ATOM 1575 O O . HIS A 1 201 ? -16.651 16.681 23.187 1.00 83.69 201 HIS A O 1
ATOM 1581 N N . ILE A 1 202 ? -16.779 15.093 24.773 1.00 87.75 202 ILE A N 1
ATOM 1582 C CA . ILE A 1 202 ? -17.460 15.948 25.745 1.00 87.75 202 ILE A CA 1
ATOM 1583 C C . ILE A 1 202 ? -16.446 16.576 26.692 1.00 87.75 202 ILE A C 1
ATOM 1585 O O . ILE A 1 202 ? -15.406 15.996 26.998 1.00 87.75 202 ILE A O 1
ATOM 1589 N N . GLU A 1 203 ? -16.757 17.761 27.199 1.00 86.75 203 GLU A N 1
ATOM 1590 C CA . GLU A 1 203 ? -15.972 18.345 28.278 1.00 86.75 203 GLU A CA 1
ATOM 1591 C C . GLU A 1 203 ? -16.151 17.508 29.558 1.00 86.75 203 GLU A C 1
ATOM 1593 O O . GLU A 1 203 ? -17.271 17.263 29.999 1.00 86.75 203 GLU A O 1
ATOM 1598 N N . THR A 1 204 ? -15.060 17.044 30.165 1.00 86.06 204 THR A N 1
ATOM 1599 C CA . THR A 1 204 ? -15.091 16.220 31.389 1.00 86.06 204 THR A CA 1
ATOM 1600 C C . THR A 1 204 ? -14.719 17.004 32.647 1.00 86.06 204 THR A C 1
ATOM 1602 O O . THR A 1 204 ? -14.351 16.419 33.664 1.00 86.06 204 THR A O 1
ATOM 1605 N N . SER A 1 205 ? -14.830 18.336 32.600 1.00 88.25 205 SER A N 1
ATOM 1606 C CA . SER A 1 205 ? -14.673 19.196 33.773 1.00 88.25 205 SER A CA 1
ATOM 1607 C C . SER A 1 205 ? -15.760 18.905 34.814 1.00 88.25 205 SER A C 1
ATOM 1609 O O . SER A 1 205 ? -16.895 18.555 34.478 1.00 88.25 205 SER A O 1
ATOM 1611 N N . ASN A 1 206 ? -15.425 19.068 36.097 1.00 88.69 206 ASN A N 1
ATOM 1612 C CA . ASN A 1 206 ? -16.370 18.832 37.194 1.00 88.69 206 ASN A CA 1
ATOM 1613 C C . ASN A 1 206 ? -17.640 19.689 37.059 1.00 88.69 206 ASN A C 1
ATOM 1615 O O . ASN A 1 206 ? -18.721 19.227 37.412 1.00 88.69 206 ASN A O 1
ATOM 1619 N N . GLU A 1 207 ? -17.524 20.910 36.529 1.00 89.56 207 GLU A N 1
ATOM 1620 C CA . GLU A 1 207 ? -18.654 21.812 36.275 1.00 89.56 207 GLU A CA 1
ATOM 1621 C C . GLU A 1 207 ? -19.595 21.253 35.203 1.00 89.56 207 GLU A C 1
ATOM 1623 O O . GLU A 1 207 ? -20.808 21.163 35.420 1.00 89.56 207 GLU A O 1
ATOM 1628 N N . ASN A 1 208 ? -19.049 20.793 34.073 1.00 90.06 208 ASN A N 1
ATOM 1629 C CA . AS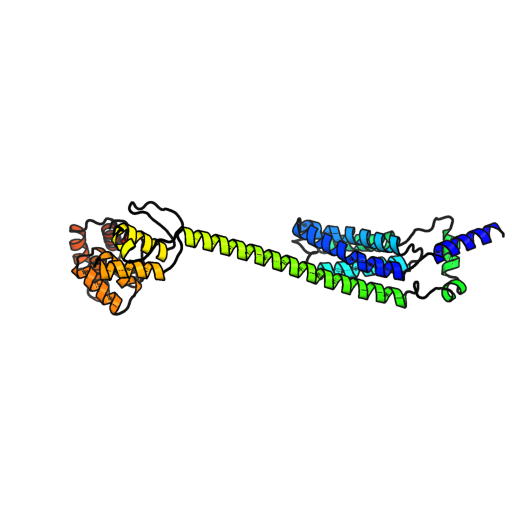N A 1 208 ? -19.869 20.214 33.016 1.00 90.06 208 ASN A CA 1
ATOM 1630 C C . ASN A 1 208 ? -20.517 18.896 33.469 1.00 90.06 208 ASN A C 1
ATOM 1632 O O . ASN A 1 208 ? -21.718 18.698 33.280 1.00 90.06 208 ASN A O 1
ATOM 1636 N N . LEU A 1 209 ? -19.767 18.022 34.150 1.00 92.25 209 LEU A N 1
ATOM 1637 C CA . LEU A 1 209 ? -20.298 16.766 34.694 1.00 92.25 209 LEU A CA 1
ATOM 1638 C C . LEU A 1 209 ? -21.341 16.988 35.805 1.00 92.25 209 LEU A C 1
ATOM 1640 O O . LEU A 1 209 ? -22.258 16.173 35.965 1.00 92.25 209 LEU A O 1
ATOM 1644 N N . ALA A 1 210 ? -21.253 18.095 36.550 1.00 90.69 210 ALA A N 1
ATOM 1645 C CA . ALA A 1 210 ? -22.279 18.486 37.514 1.00 90.69 210 ALA A CA 1
ATOM 1646 C C . ALA A 1 210 ? -23.609 18.785 36.815 1.00 90.69 210 ALA A C 1
ATOM 1648 O O . ALA A 1 210 ? -24.647 18.317 37.286 1.00 90.69 210 ALA A O 1
ATOM 1649 N N . SER A 1 211 ? -23.559 19.484 35.674 1.00 91.44 211 SER A N 1
ATOM 1650 C CA . SER A 1 211 ? -24.735 19.868 34.878 1.00 91.44 211 SER A CA 1
ATOM 1651 C C . SER A 1 211 ? -25.433 18.695 34.170 1.00 91.44 211 SER A C 1
ATOM 1653 O O . SER A 1 211 ? -26.596 18.806 33.781 1.00 91.44 211 SER A O 1
ATOM 1655 N N . MET A 1 212 ? -24.745 17.560 34.006 1.00 91.75 212 MET A N 1
ATOM 1656 C CA . MET A 1 212 ? -25.291 16.364 33.365 1.00 91.75 212 MET A CA 1
ATOM 1657 C C . MET A 1 212 ? -26.056 15.467 34.345 1.00 91.75 212 MET A C 1
ATOM 1659 O O . MET A 1 212 ? -25.701 15.336 35.523 1.00 91.75 212 MET A O 1
ATOM 1663 N N . SER A 1 213 ? -27.075 14.774 33.825 1.00 93.31 213 SER A N 1
ATOM 1664 C CA . SER A 1 213 ? -27.703 13.658 34.533 1.00 93.31 213 SER A CA 1
ATOM 1665 C C . SER A 1 213 ? -26.683 12.531 34.739 1.00 93.31 213 SER A C 1
ATOM 1667 O O . SER A 1 213 ? -25.765 12.334 33.935 1.00 93.31 213 SER A O 1
ATOM 1669 N N . THR A 1 214 ? -26.851 11.762 35.813 1.00 93.62 214 THR A N 1
ATOM 1670 C CA . THR A 1 214 ? -26.005 10.593 36.080 1.00 93.62 214 THR A CA 1
ATOM 1671 C C . THR A 1 214 ? -26.074 9.591 34.929 1.00 93.62 214 THR A C 1
ATOM 1673 O O . THR A 1 214 ? -25.031 9.127 34.476 1.00 93.62 214 THR A O 1
ATOM 1676 N N . LYS A 1 215 ? -27.277 9.312 34.404 1.00 93.50 215 LYS A N 1
ATOM 1677 C CA . LYS A 1 215 ? -27.475 8.377 33.288 1.00 93.50 215 LYS A CA 1
ATOM 1678 C C . LYS A 1 215 ? -26.703 8.810 32.042 1.00 93.50 215 LYS A C 1
ATOM 1680 O O . LYS A 1 215 ? -25.978 8.005 31.469 1.00 93.50 215 LYS A O 1
ATOM 1685 N N . LYS A 1 216 ? -26.755 10.097 31.685 1.00 94.19 216 LYS A N 1
ATOM 1686 C CA . LYS A 1 216 ? -25.996 10.651 30.555 1.00 94.19 216 LYS A CA 1
ATOM 1687 C C . LYS A 1 216 ? -24.486 10.542 30.747 1.00 94.19 216 LYS A C 1
ATOM 1689 O O . LYS A 1 216 ? -23.756 10.199 29.820 1.00 94.19 216 LYS A O 1
ATOM 1694 N N . ALA A 1 217 ? -24.000 10.843 31.947 1.00 95.44 217 ALA A N 1
ATOM 1695 C CA . ALA A 1 217 ? -22.581 10.727 32.253 1.00 95.44 217 ALA A CA 1
ATOM 1696 C C . ALA A 1 217 ? -22.118 9.258 32.188 1.00 95.44 217 ALA A C 1
ATOM 1698 O O . ALA A 1 217 ? -21.081 8.967 31.595 1.00 95.44 217 ALA A O 1
ATOM 1699 N N . LEU A 1 218 ? -22.921 8.321 32.702 1.00 96.06 218 LEU A N 1
ATOM 1700 C CA . LEU A 1 218 ? -22.666 6.883 32.606 1.00 96.06 218 LEU A CA 1
ATOM 1701 C C . LEU A 1 218 ? -22.661 6.385 31.154 1.00 96.06 218 LEU A C 1
ATOM 1703 O O . LEU A 1 218 ? -21.768 5.623 30.787 1.00 96.06 218 LEU A O 1
ATOM 1707 N N . THR A 1 219 ? -23.579 6.852 30.300 1.00 95.38 219 THR A N 1
ATOM 1708 C CA . THR A 1 219 ? -23.575 6.491 28.873 1.00 95.38 219 THR A CA 1
ATOM 1709 C C . THR A 1 219 ? -22.336 7.002 28.142 1.00 95.38 219 THR A C 1
ATOM 1711 O O . THR A 1 219 ? -21.806 6.289 27.292 1.00 95.38 219 THR A O 1
ATOM 1714 N N . TYR A 1 220 ? -21.816 8.185 28.494 1.00 95.19 220 TYR A N 1
ATOM 1715 C CA . TYR A 1 220 ? -20.543 8.670 27.950 1.00 95.19 220 TYR A CA 1
ATOM 1716 C C . TYR A 1 220 ? -19.343 7.891 28.484 1.00 95.19 220 TYR A C 1
ATOM 1718 O O . TYR A 1 220 ? -18.454 7.552 27.707 1.00 95.19 220 TYR A O 1
ATOM 1726 N N . ALA A 1 221 ? -19.320 7.557 29.777 1.00 95.88 221 ALA A N 1
ATOM 1727 C CA . ALA A 1 221 ? -18.276 6.706 30.341 1.00 95.88 221 ALA A CA 1
ATOM 1728 C C . ALA A 1 221 ? -18.231 5.339 29.639 1.00 95.88 221 ALA A C 1
ATOM 1730 O O . ALA A 1 221 ? -17.159 4.881 29.247 1.00 95.88 221 ALA A O 1
ATOM 1731 N N . TYR A 1 222 ? -19.396 4.727 29.403 1.00 95.75 222 TYR A N 1
ATOM 1732 C CA . TYR A 1 222 ? -19.502 3.493 28.629 1.00 95.75 222 TYR A CA 1
ATOM 1733 C C . TYR A 1 222 ? -19.053 3.687 27.178 1.00 95.75 222 TYR A C 1
ATOM 1735 O O . TYR A 1 222 ? -18.336 2.845 26.641 1.00 95.75 222 TYR A O 1
ATOM 1743 N N . ALA A 1 223 ? -19.423 4.801 26.542 1.00 94.56 223 ALA A N 1
ATOM 1744 C CA . ALA A 1 223 ? -19.028 5.093 25.168 1.00 94.56 223 ALA A CA 1
ATOM 1745 C C . ALA A 1 223 ? -17.508 5.219 25.014 1.00 94.56 223 ALA A C 1
ATOM 1747 O O . ALA A 1 223 ? -16.944 4.648 24.082 1.00 94.56 223 ALA A O 1
ATOM 1748 N N . TYR A 1 224 ? -16.844 5.892 25.956 1.00 93.94 224 TYR A N 1
ATOM 1749 C CA . TYR A 1 224 ? -15.386 5.972 26.010 1.00 93.94 224 TYR A CA 1
ATOM 1750 C C . TYR A 1 224 ? -14.726 4.623 26.321 1.00 93.94 224 TYR A C 1
ATOM 1752 O O . TYR A 1 224 ? -13.657 4.335 25.792 1.00 93.94 224 TYR A O 1
ATOM 1760 N N . GLN A 1 225 ? -15.343 3.766 27.136 1.00 93.62 225 GLN A N 1
ATOM 1761 C CA . GLN A 1 225 ? -14.770 2.458 27.464 1.00 93.62 225 GLN A CA 1
ATOM 1762 C C . GLN A 1 225 ? -14.926 1.438 26.321 1.00 93.62 225 GLN A C 1
ATOM 1764 O O . GLN A 1 225 ? -13.991 0.693 26.027 1.00 93.62 225 GLN A O 1
ATOM 1769 N N . SER A 1 226 ? -16.093 1.409 25.671 1.00 93.00 226 SER A N 1
ATOM 1770 C CA . SER A 1 226 ? -16.492 0.387 24.687 1.00 93.00 226 SER A CA 1
ATOM 1771 C C . SER A 1 226 ? -16.323 0.808 23.222 1.00 93.00 226 SER A C 1
ATOM 1773 O O . SER A 1 226 ? -16.386 -0.031 22.324 1.00 93.00 226 SER A O 1
ATOM 1775 N N . GLY A 1 227 ? -16.185 2.109 22.956 1.00 91.75 227 GLY A N 1
ATOM 1776 C CA . GLY A 1 227 ? -16.237 2.674 21.607 1.00 91.75 227 GLY A CA 1
ATOM 1777 C C . GLY A 1 227 ? -17.645 2.710 20.992 1.00 91.75 227 GLY A C 1
ATOM 1778 O O . GLY A 1 227 ? -17.791 2.874 19.778 1.00 91.75 227 GLY A O 1
ATOM 1779 N N . ARG A 1 228 ? -18.710 2.534 21.788 1.00 92.81 228 ARG A N 1
ATOM 1780 C CA . ARG A 1 228 ? -20.110 2.510 21.326 1.00 92.81 228 ARG A CA 1
ATOM 1781 C C . ARG A 1 228 ? -20.967 3.468 22.143 1.00 92.81 228 ARG A C 1
ATOM 1783 O O . ARG A 1 228 ? -21.101 3.300 23.349 1.00 92.81 228 ARG A O 1
ATOM 1790 N N . HIS A 1 229 ? -21.594 4.443 21.490 1.00 93.00 229 HIS A N 1
ATOM 1791 C CA . HIS A 1 229 ? -22.441 5.408 22.189 1.00 93.00 229 HIS A CA 1
ATOM 1792 C C . HIS A 1 229 ? -23.914 5.011 22.121 1.00 93.00 229 HIS A C 1
ATOM 1794 O O . HIS A 1 229 ? -24.464 4.797 21.040 1.00 93.00 229 HIS A O 1
ATOM 1800 N N . PHE A 1 230 ? -24.552 4.965 23.285 1.00 93.56 230 PHE A N 1
ATOM 1801 C CA . PHE A 1 230 ? -25.996 4.858 23.454 1.00 93.56 230 PHE A CA 1
ATOM 1802 C C . PHE A 1 230 ? -26.485 6.123 24.157 1.00 93.56 230 PHE A C 1
ATOM 1804 O O . PHE A 1 230 ? -25.780 6.639 25.017 1.00 93.56 230 PHE A O 1
ATOM 1811 N N . ASP A 1 231 ? -27.659 6.639 23.798 1.00 90.94 231 ASP A N 1
ATOM 1812 C CA . ASP A 1 231 ? -28.255 7.747 24.552 1.00 90.94 231 ASP A CA 1
ATOM 1813 C C . ASP A 1 231 ? -28.948 7.272 25.842 1.00 90.94 231 ASP A C 1
ATOM 1815 O O . ASP A 1 231 ? -29.048 6.078 26.121 1.00 90.94 231 ASP A O 1
ATOM 1819 N N . GLU A 1 232 ? -29.464 8.217 26.631 1.00 89.75 232 GLU A N 1
ATOM 1820 C CA . GLU A 1 232 ? -30.172 7.946 27.894 1.00 89.75 232 GLU A CA 1
ATOM 1821 C C . GLU A 1 232 ? -31.444 7.097 27.725 1.00 89.75 232 GLU A C 1
ATOM 1823 O O . GLU A 1 232 ? -31.969 6.576 28.705 1.00 89.75 232 GLU A O 1
ATOM 1828 N N . ARG A 1 233 ? -31.962 6.960 26.499 1.00 90.00 233 ARG A N 1
ATOM 1829 C CA . ARG A 1 233 ? -33.125 6.116 26.180 1.00 90.00 233 ARG A CA 1
ATOM 1830 C C . ARG A 1 233 ? -32.711 4.745 25.639 1.00 90.00 233 ARG A C 1
ATOM 1832 O O . ARG A 1 233 ? -33.574 3.935 25.320 1.00 90.00 233 ARG A O 1
ATOM 1839 N N . GLY A 1 234 ? -31.409 4.507 25.504 1.00 88.44 234 GLY A N 1
ATOM 1840 C CA . GLY A 1 234 ? -30.828 3.280 24.979 1.00 88.44 234 GLY A CA 1
ATOM 1841 C C . GLY A 1 234 ? -30.763 3.183 23.459 1.00 88.44 234 GLY A C 1
ATOM 1842 O O . GLY A 1 234 ? -30.488 2.108 22.928 1.00 88.44 234 GLY A O 1
ATOM 1843 N N . TYR A 1 235 ? -30.959 4.283 22.726 1.00 92.00 235 TYR A N 1
ATOM 1844 C CA . TYR A 1 235 ? -30.764 4.273 21.278 1.00 92.00 235 TYR A CA 1
ATOM 1845 C C . TYR A 1 235 ? -29.282 4.357 20.931 1.00 92.00 235 TYR A C 1
ATOM 1847 O O . TYR A 1 235 ? -28.582 5.285 21.342 1.00 92.00 235 TYR A O 1
ATOM 1855 N N . TYR A 1 236 ? -28.821 3.425 20.099 1.00 92.69 236 TYR A N 1
ATOM 1856 C CA . TYR A 1 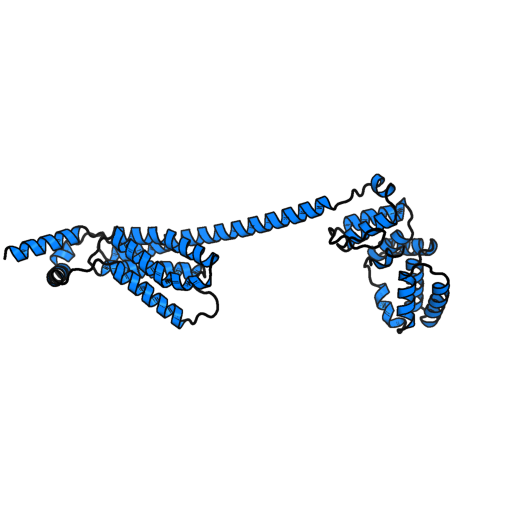236 ? -27.469 3.446 19.557 1.00 92.69 236 TYR A CA 1
ATOM 1857 C C . TYR A 1 236 ? -27.252 4.682 18.668 1.00 92.69 236 TYR A C 1
ATOM 1859 O O . TYR A 1 236 ? -28.005 4.929 17.725 1.00 92.69 236 TYR A O 1
ATOM 1867 N N . LYS A 1 237 ? -26.209 5.461 18.966 1.00 90.75 237 LYS A N 1
ATOM 1868 C CA . LYS A 1 237 ? -25.805 6.675 18.235 1.00 90.75 237 LYS A CA 1
ATOM 1869 C C . LYS A 1 237 ? -24.591 6.465 17.332 1.00 90.75 237 LYS A C 1
ATOM 1871 O O . LYS A 1 237 ? -24.119 7.424 16.725 1.00 90.75 237 LYS A O 1
ATOM 1876 N N . GLY A 1 238 ? -24.095 5.235 17.226 1.00 89.00 238 GLY A N 1
ATOM 1877 C CA . GLY A 1 238 ? -22.943 4.905 16.395 1.00 89.00 238 GLY A CA 1
ATOM 1878 C C . GLY A 1 238 ? -21.654 4.690 17.185 1.00 89.00 238 GLY A C 1
ATOM 1879 O O . GLY A 1 238 ? -21.630 4.641 18.420 1.00 89.00 238 GLY A O 1
ATOM 1880 N N . ALA A 1 239 ? -20.567 4.532 16.433 1.00 88.62 239 ALA A N 1
ATOM 1881 C CA . ALA A 1 239 ? -19.228 4.390 16.983 1.00 88.62 239 ALA A CA 1
ATOM 1882 C C . ALA A 1 239 ? -18.793 5.675 17.700 1.00 88.62 239 ALA A C 1
ATOM 1884 O O . ALA A 1 239 ? -19.061 6.793 17.241 1.00 88.62 239 ALA A O 1
ATOM 1885 N N . TYR A 1 240 ? -18.094 5.500 18.810 1.00 90.31 240 TYR A N 1
ATOM 1886 C CA . TYR A 1 240 ? -17.591 6.565 19.661 1.00 90.31 240 TYR A CA 1
ATOM 1887 C C . TYR A 1 240 ? -16.090 6.380 19.894 1.00 90.31 240 TYR A C 1
ATOM 1889 O O . TYR A 1 240 ? -15.600 5.252 19.813 1.00 90.31 240 TYR A O 1
ATOM 1897 N N . PRO A 1 241 ? -15.338 7.456 20.157 1.00 87.44 241 PRO A N 1
ATOM 1898 C CA . PRO A 1 241 ? -13.924 7.321 20.448 1.00 87.44 241 PRO A CA 1
ATOM 1899 C C . PRO A 1 241 ? -13.669 6.521 21.725 1.00 87.44 241 PRO A C 1
ATOM 1901 O O . PRO A 1 241 ? -14.241 6.825 22.769 1.00 87.44 241 PRO A O 1
ATOM 1904 N N . GLN A 1 242 ? -12.798 5.515 21.643 1.00 89.56 242 GLN A N 1
ATOM 1905 C CA . GLN A 1 242 ? -12.407 4.727 22.805 1.00 89.56 242 GLN A CA 1
ATOM 1906 C C . GLN A 1 242 ? -11.258 5.427 23.548 1.00 89.56 242 GLN A C 1
ATOM 1908 O O . GLN A 1 242 ? -10.195 5.660 22.975 1.00 89.56 242 GLN A O 1
ATOM 1913 N N . ASP A 1 243 ? -11.482 5.774 24.812 1.00 89.50 243 ASP A N 1
ATOM 1914 C CA . ASP A 1 243 ? -10.521 6.415 25.710 1.00 89.50 243 ASP A CA 1
ATOM 1915 C C . ASP A 1 243 ? -10.828 6.005 27.161 1.00 89.50 243 ASP A C 1
ATOM 1917 O O . ASP A 1 243 ? -11.638 6.615 27.865 1.00 89.50 243 ASP A O 1
ATOM 1921 N N . SER A 1 244 ? -10.160 4.952 27.632 1.00 89.62 244 SER A N 1
ATOM 1922 C CA . SER A 1 244 ? -10.359 4.430 28.988 1.00 89.62 244 SER A CA 1
ATOM 1923 C C . SER A 1 244 ? -10.010 5.447 30.078 1.00 89.62 244 SER A C 1
ATOM 1925 O O . SER A 1 244 ? -10.551 5.378 31.180 1.00 89.62 244 SER A O 1
ATOM 1927 N N . PHE A 1 245 ? -9.116 6.405 29.802 1.00 90.44 245 PHE A N 1
ATOM 1928 C CA . PHE A 1 245 ? -8.785 7.445 30.772 1.00 90.44 245 PHE A CA 1
ATOM 1929 C C . PHE A 1 245 ? -9.990 8.357 31.007 1.00 90.44 245 PHE A C 1
ATOM 1931 O O . PHE A 1 245 ? -10.353 8.603 32.156 1.00 90.44 245 PHE A O 1
ATOM 1938 N N . GLN A 1 246 ? -10.661 8.792 29.942 1.00 92.00 246 GLN A N 1
ATOM 1939 C CA . GLN A 1 246 ? -11.859 9.632 30.056 1.00 92.00 246 GLN A CA 1
ATOM 1940 C C . GLN A 1 246 ? -13.024 8.893 30.706 1.00 92.00 246 GLN A C 1
ATOM 1942 O O . GLN A 1 246 ? -13.704 9.463 31.561 1.00 92.00 246 GLN A O 1
ATOM 1947 N N . ALA A 1 247 ? -13.206 7.609 30.382 1.00 94.31 247 ALA A N 1
ATOM 1948 C CA . ALA A 1 247 ? -14.179 6.767 31.073 1.00 94.31 247 ALA A CA 1
ATOM 1949 C C . ALA A 1 247 ? -13.930 6.758 32.593 1.00 94.31 247 ALA A C 1
ATOM 1951 O O . ALA A 1 247 ? -14.849 7.002 33.376 1.00 94.31 247 ALA A O 1
ATOM 1952 N N . LEU A 1 248 ? -12.676 6.563 33.018 1.00 94.69 248 LEU A N 1
ATOM 1953 C CA . LEU A 1 248 ? -12.294 6.581 34.432 1.00 94.69 248 LEU A CA 1
ATOM 1954 C C . LEU A 1 248 ? -12.447 7.959 35.084 1.00 94.69 248 LEU A C 1
ATOM 1956 O O . LEU A 1 248 ? -12.811 8.017 36.255 1.00 94.69 248 LEU A O 1
ATOM 1960 N N . VAL A 1 249 ? -12.181 9.059 34.373 1.00 94.88 249 VAL A N 1
ATOM 1961 C CA . VAL A 1 249 ? -12.399 10.423 34.890 1.00 94.88 249 VAL A CA 1
ATOM 1962 C C . VAL A 1 249 ? -13.874 10.631 35.217 1.00 94.88 249 VAL A C 1
ATOM 1964 O O . VAL A 1 249 ? -14.201 11.010 36.344 1.00 94.88 249 VAL A O 1
ATOM 1967 N N . ILE A 1 250 ? -14.763 10.307 34.273 1.00 96.19 250 ILE A N 1
ATOM 1968 C CA . ILE A 1 250 ? -16.210 10.430 34.471 1.00 96.19 250 ILE A CA 1
ATOM 1969 C C . ILE A 1 250 ? -16.665 9.523 35.621 1.00 96.19 250 ILE A C 1
ATOM 1971 O O . ILE A 1 250 ? -17.343 9.985 36.537 1.00 96.19 250 ILE A O 1
ATOM 1975 N N . LEU A 1 251 ? -16.251 8.251 35.627 1.00 96.69 251 LEU A N 1
ATOM 1976 C CA . LEU A 1 251 ? -16.629 7.296 36.674 1.00 96.69 251 LEU A CA 1
ATOM 1977 C C . LEU A 1 251 ? -16.128 7.713 38.060 1.00 96.69 251 LEU A C 1
ATOM 1979 O O . LEU A 1 251 ? -16.878 7.610 39.024 1.00 96.69 251 LEU A O 1
ATOM 1983 N N . ARG A 1 252 ? -14.897 8.227 38.180 1.00 96.31 252 ARG A N 1
ATOM 1984 C CA . ARG A 1 252 ? -14.358 8.733 39.454 1.00 96.31 252 ARG A CA 1
ATOM 1985 C C . ARG A 1 252 ? -15.139 9.932 39.960 1.00 96.31 252 ARG A C 1
ATOM 1987 O O . ARG A 1 252 ? -15.434 9.984 41.150 1.00 96.31 252 ARG A O 1
ATOM 1994 N N . TYR A 1 253 ? -15.486 10.869 39.080 1.00 96.50 253 TYR A N 1
ATOM 1995 C CA . TYR A 1 253 ? -16.323 12.006 39.450 1.00 96.50 253 TYR A CA 1
ATOM 1996 C C . TYR A 1 253 ? -17.689 11.530 39.969 1.00 96.50 253 TYR A C 1
ATOM 1998 O O . TYR A 1 253 ? -18.111 11.905 41.062 1.00 96.50 253 TYR A O 1
ATOM 2006 N N . LEU A 1 254 ? -18.357 10.636 39.234 1.00 96.81 254 LEU A N 1
ATOM 2007 C CA . LEU A 1 254 ? -19.658 10.103 39.639 1.00 96.81 254 LEU A CA 1
ATOM 2008 C C . LEU A 1 254 ? -19.587 9.314 40.958 1.00 96.81 254 LEU A C 1
ATOM 2010 O O . LEU A 1 254 ? -20.450 9.482 41.818 1.00 96.81 254 LEU A O 1
ATOM 2014 N N . ALA A 1 255 ? -18.559 8.482 41.131 1.00 96.62 255 ALA A N 1
ATOM 2015 C CA . ALA A 1 255 ? -18.392 7.624 42.301 1.00 96.62 255 ALA A CA 1
ATOM 2016 C C . ALA A 1 255 ? -17.991 8.398 43.568 1.00 96.62 255 ALA A C 1
ATOM 2018 O O . ALA A 1 255 ? -18.492 8.089 44.650 1.00 96.62 255 ALA A O 1
ATOM 2019 N N . ASN A 1 256 ? -17.110 9.397 43.445 1.00 93.81 256 ASN A N 1
ATOM 2020 C CA . ASN A 1 256 ? -16.540 10.109 44.593 1.00 93.81 256 ASN A CA 1
ATOM 2021 C C . ASN A 1 256 ? -17.303 11.398 44.927 1.00 93.81 256 ASN A C 1
ATOM 2023 O O . ASN A 1 256 ? -17.625 11.625 46.091 1.00 93.81 256 ASN A O 1
ATOM 2027 N N . GLU A 1 257 ? -17.617 12.221 43.920 1.00 93.56 257 GLU A N 1
ATOM 2028 C CA . GLU A 1 257 ? -18.242 13.538 44.121 1.00 93.56 257 GLU A CA 1
ATOM 2029 C C . GLU A 1 257 ? -19.766 13.421 44.215 1.00 93.56 257 GLU A C 1
ATOM 2031 O O . GLU A 1 257 ? -20.377 13.904 45.167 1.00 93.56 257 GLU A O 1
ATOM 2036 N N . LYS A 1 258 ? -20.398 12.718 43.259 1.00 92.88 258 LYS A N 1
ATOM 2037 C CA . LYS A 1 258 ? -21.856 12.476 43.279 1.00 92.88 258 LYS A CA 1
ATOM 2038 C C . LYS A 1 258 ? -22.266 11.294 44.166 1.00 92.88 258 LYS A C 1
ATOM 2040 O O . LYS A 1 258 ? -23.463 11.087 44.357 1.00 92.88 258 LYS A O 1
ATOM 2045 N N . LYS A 1 259 ? -21.302 10.532 44.704 1.00 95.06 259 LYS A N 1
ATOM 2046 C CA . LYS A 1 259 ? -21.527 9.318 45.516 1.00 95.06 259 LYS A CA 1
ATOM 2047 C C . LYS A 1 259 ? -22.514 8.347 44.862 1.00 95.06 259 LYS A C 1
ATOM 2049 O O . LYS A 1 259 ? -23.365 7.770 45.533 1.00 95.06 259 LYS A O 1
ATOM 2054 N N . ASN A 1 260 ? -22.446 8.220 43.538 1.00 96.69 260 ASN A N 1
ATOM 2055 C CA . ASN A 1 260 ? -23.393 7.414 42.789 1.00 96.69 260 ASN A CA 1
ATOM 2056 C C . ASN A 1 260 ? -23.091 5.908 42.964 1.00 96.69 260 ASN A C 1
ATOM 2058 O O . ASN A 1 260 ? -22.002 5.484 42.566 1.00 96.69 260 ASN A O 1
ATOM 2062 N N . PRO A 1 261 ? -24.035 5.098 43.486 1.00 96.50 261 PRO A N 1
ATOM 2063 C CA . PRO A 1 261 ? -23.788 3.681 43.771 1.00 96.50 261 PRO A CA 1
ATOM 2064 C C . PRO A 1 261 ? -23.437 2.859 42.524 1.00 96.50 261 PRO A C 1
ATOM 2066 O O . PRO A 1 261 ? -22.482 2.086 42.545 1.00 96.50 261 PRO A O 1
ATOM 2069 N N . ARG A 1 262 ? -24.114 3.096 41.393 1.00 96.19 262 ARG A N 1
ATOM 2070 C CA . ARG A 1 262 ? -23.829 2.387 40.136 1.00 96.19 262 ARG A CA 1
ATOM 2071 C C . ARG A 1 262 ? -22.445 2.707 39.585 1.00 96.19 262 ARG A C 1
ATOM 2073 O O . ARG A 1 262 ? -21.727 1.816 39.140 1.00 96.19 262 ARG A O 1
ATOM 2080 N N . ALA A 1 263 ? -22.026 3.969 39.647 1.00 96.81 263 ALA A N 1
ATOM 2081 C CA . ALA A 1 263 ? -20.675 4.361 39.259 1.00 96.81 263 ALA A CA 1
ATOM 2082 C C . ALA A 1 263 ? -19.607 3.748 40.180 1.00 96.81 263 ALA A C 1
ATOM 2084 O O . ALA A 1 263 ? -18.548 3.362 39.690 1.00 96.81 263 ALA A O 1
ATOM 2085 N N . GLN A 1 264 ? -19.878 3.629 41.486 1.00 97.19 264 GLN A N 1
ATOM 2086 C CA . GLN A 1 264 ? -19.000 2.928 42.431 1.00 97.19 264 GLN A CA 1
ATOM 2087 C C . GLN A 1 264 ? -18.888 1.439 42.086 1.00 97.19 264 GLN A C 1
ATOM 2089 O O . GLN A 1 264 ? -17.773 0.924 42.041 1.00 97.19 264 GLN A O 1
ATOM 2094 N N . PHE A 1 265 ? -20.005 0.781 41.755 1.00 95.56 265 PHE A N 1
ATOM 2095 C CA . PHE A 1 265 ? -20.013 -0.605 41.286 1.00 95.56 265 PHE A CA 1
ATOM 2096 C C . PHE A 1 265 ? -19.148 -0.784 40.029 1.00 95.56 265 PHE A C 1
ATOM 2098 O O . PHE A 1 265 ? -18.192 -1.562 40.028 1.00 95.56 265 PHE A O 1
ATOM 2105 N N . ILE A 1 266 ? -19.423 -0.002 38.979 1.00 95.50 266 ILE A N 1
ATOM 2106 C CA . ILE A 1 266 ? -18.714 -0.086 37.693 1.00 95.50 266 ILE A CA 1
ATOM 2107 C C . ILE A 1 266 ? -17.219 0.209 37.871 1.00 95.50 266 ILE A C 1
ATOM 2109 O O . ILE A 1 266 ? -16.369 -0.545 37.397 1.00 95.50 266 ILE A O 1
ATOM 2113 N N . LEU A 1 267 ? -16.874 1.291 38.574 1.00 95.56 267 LEU A N 1
ATOM 2114 C CA . LEU A 1 267 ? -15.479 1.650 38.831 1.00 95.56 267 LEU A CA 1
ATOM 2115 C C . LEU A 1 267 ? -14.773 0.586 39.683 1.00 95.56 267 LEU A C 1
ATOM 2117 O O . LEU A 1 267 ? -13.603 0.287 39.441 1.00 95.56 267 LEU A O 1
ATOM 2121 N N . GLY A 1 268 ? -15.486 0.002 40.648 1.00 93.75 268 GLY A N 1
ATOM 2122 C CA . GLY A 1 268 ? -15.013 -1.097 41.480 1.00 93.75 268 GLY A CA 1
ATOM 2123 C C . GLY A 1 268 ? -14.611 -2.318 40.656 1.00 93.75 268 GLY A C 1
ATOM 2124 O O . GLY A 1 268 ? -13.484 -2.801 40.791 1.00 93.75 268 GLY A O 1
ATOM 2125 N N . LYS A 1 269 ? -15.487 -2.737 39.730 1.00 90.88 269 LYS A N 1
ATOM 2126 C CA . LYS A 1 269 ? -15.238 -3.831 38.776 1.00 90.88 269 LYS A CA 1
ATOM 2127 C C . LYS A 1 269 ? -14.031 -3.563 37.872 1.00 90.88 269 LYS A C 1
ATOM 2129 O O . LYS A 1 269 ? -13.212 -4.457 37.686 1.00 90.88 269 LYS A O 1
ATOM 2134 N N . ILE A 1 270 ? -13.891 -2.343 37.345 1.00 91.25 270 ILE A N 1
ATOM 2135 C CA . ILE A 1 270 ? -12.786 -1.990 36.434 1.00 91.25 270 ILE A CA 1
ATOM 2136 C C . ILE A 1 270 ? -11.429 -1.982 37.158 1.00 91.25 270 ILE A C 1
ATOM 2138 O O . ILE A 1 270 ? -10.427 -2.417 36.595 1.00 91.25 270 ILE A O 1
ATOM 2142 N N . LEU A 1 271 ? -11.364 -1.459 38.389 1.00 89.75 271 LEU A N 1
ATOM 2143 C CA . LEU A 1 271 ? -10.096 -1.312 39.116 1.00 89.75 271 LEU A CA 1
ATOM 2144 C C . LEU A 1 271 ? -9.539 -2.635 39.655 1.00 89.75 271 LEU A C 1
ATOM 2146 O O . LEU A 1 271 ? -8.319 -2.743 39.784 1.00 89.75 271 LEU A O 1
ATOM 2150 N N . ASN A 1 272 ? -10.415 -3.585 40.001 1.00 82.00 272 ASN A N 1
ATOM 2151 C CA . ASN A 1 272 ? -10.091 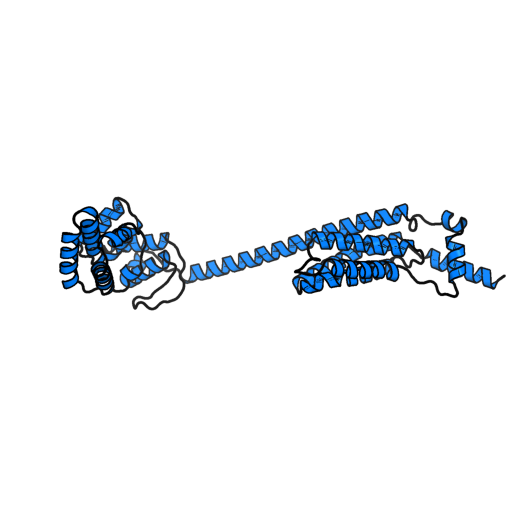-4.941 40.465 1.00 82.00 272 ASN A CA 1
ATOM 2152 C C . ASN A 1 272 ? -8.898 -5.026 41.447 1.00 82.00 272 ASN A C 1
ATOM 2154 O O . ASN A 1 272 ? -7.964 -5.806 41.282 1.00 82.00 272 ASN A O 1
ATOM 2158 N N . ASN A 1 273 ? -8.890 -4.150 42.452 1.00 86.88 273 ASN A N 1
ATOM 2159 C CA . ASN A 1 273 ? -7.875 -4.078 43.506 1.00 86.88 273 ASN A CA 1
ATOM 2160 C C . ASN A 1 273 ? -8.538 -3.682 44.835 1.00 86.88 273 ASN A C 1
ATOM 2162 O O . ASN A 1 273 ? -9.753 -3.498 44.880 1.00 86.88 273 ASN A O 1
ATOM 2166 N N . GLU A 1 274 ? -7.769 -3.493 45.912 1.00 88.50 274 GLU A N 1
ATOM 2167 C CA . GLU A 1 274 ? -8.313 -3.129 47.237 1.00 88.50 274 GLU A CA 1
ATOM 2168 C C . GLU A 1 274 ? -9.223 -1.889 47.211 1.00 88.50 274 GLU A C 1
ATOM 2170 O O . GLU A 1 274 ? -10.261 -1.855 47.872 1.00 88.50 274 GLU A O 1
ATOM 2175 N N . LYS A 1 275 ? -8.879 -0.874 46.405 1.00 89.31 275 LYS A N 1
ATOM 2176 C CA . LYS A 1 275 ? -9.725 0.319 46.233 1.00 89.31 275 LYS A CA 1
ATOM 2177 C C . LYS A 1 275 ? -11.005 -0.014 45.474 1.00 89.31 275 LYS A C 1
ATOM 2179 O O . LYS A 1 275 ? -12.056 0.524 45.805 1.00 89.31 275 LYS A O 1
ATOM 2184 N N . GLY A 1 276 ? -10.912 -0.889 44.474 1.00 89.69 276 GLY A N 1
ATOM 2185 C CA . GLY A 1 276 ? -12.071 -1.402 43.753 1.00 89.69 276 GLY A CA 1
ATOM 2186 C C . GLY A 1 276 ? -13.032 -2.155 44.675 1.00 89.69 276 GLY A C 1
ATOM 2187 O O . GLY A 1 276 ? -14.219 -1.851 44.689 1.00 89.69 276 GLY A O 1
ATOM 2188 N N . GLN A 1 277 ? -12.511 -3.037 45.530 1.00 90.38 277 GLN A N 1
ATOM 2189 C CA . GLN A 1 277 ? -13.307 -3.783 46.512 1.00 90.38 277 GLN A CA 1
ATOM 2190 C C . GLN A 1 277 ? -14.000 -2.865 47.525 1.00 90.38 277 GLN A C 1
ATOM 2192 O O . GLN A 1 277 ? -15.179 -3.036 47.832 1.00 90.38 277 GLN A O 1
ATOM 2197 N N . ALA A 1 278 ? -13.312 -1.818 47.989 1.00 94.12 278 ALA A N 1
ATOM 2198 C CA . ALA A 1 278 ? -13.928 -0.814 48.852 1.00 94.12 278 ALA A CA 1
ATOM 2199 C C . ALA A 1 278 ? -15.097 -0.078 48.167 1.00 94.12 278 ALA A C 1
ATOM 2201 O O . ALA A 1 278 ? -16.087 0.227 48.830 1.00 94.12 278 ALA A O 1
ATOM 2202 N N . LEU A 1 279 ? -14.999 0.197 46.860 1.00 95.50 279 LEU A N 1
ATOM 2203 C CA . LEU A 1 279 ? -16.079 0.812 46.081 1.00 95.50 279 LEU A CA 1
ATOM 2204 C C . LEU A 1 279 ? -17.256 -0.148 45.867 1.00 95.50 279 LEU A C 1
ATOM 2206 O O . LEU A 1 279 ? -18.399 0.281 45.992 1.00 95.50 279 LEU A O 1
ATOM 2210 N N . LEU A 1 280 ? -16.994 -1.435 45.616 1.00 93.50 280 LEU A N 1
ATOM 2211 C CA . LEU A 1 280 ? -18.040 -2.459 45.506 1.00 93.50 280 LEU A CA 1
ATOM 2212 C C . LEU A 1 280 ? -18.853 -2.566 46.804 1.00 93.50 280 LEU A C 1
ATOM 2214 O O . LEU A 1 280 ? -20.078 -2.495 46.768 1.00 93.50 280 LEU A O 1
ATOM 2218 N N . LEU A 1 281 ? -18.179 -2.608 47.958 1.00 94.31 281 LEU A N 1
ATOM 2219 C CA . LEU A 1 281 ? -18.835 -2.618 49.271 1.00 94.31 281 LEU A CA 1
ATOM 2220 C C . LEU A 1 281 ? -19.626 -1.331 49.558 1.00 94.31 281 LEU A C 1
ATOM 2222 O O . LEU A 1 281 ? -20.627 -1.362 50.272 1.00 94.31 281 LEU A O 1
ATOM 2226 N N . GLN A 1 282 ? -19.172 -0.178 49.057 1.00 96.25 282 GLN A N 1
ATOM 2227 C CA . GLN A 1 282 ? -19.922 1.078 49.181 1.00 96.25 282 GLN A CA 1
ATOM 2228 C C . GLN A 1 282 ? -21.189 1.056 48.327 1.00 96.25 282 GLN A C 1
ATOM 2230 O O . GLN A 1 282 ? -22.249 1.426 48.831 1.00 96.25 282 GLN A O 1
ATOM 2235 N N . ALA A 1 283 ? -21.089 0.573 47.087 1.00 96.44 283 ALA A N 1
ATOM 2236 C CA . ALA A 1 283 ? -22.224 0.421 46.186 1.00 96.44 283 ALA A CA 1
ATOM 2237 C C . ALA A 1 283 ? -23.275 -0.537 46.767 1.00 96.44 283 ALA A C 1
ATOM 2239 O O . ALA A 1 283 ? -24.455 -0.199 46.813 1.00 96.44 283 ALA A O 1
ATOM 2240 N N . GLU A 1 284 ? -22.837 -1.682 47.300 1.00 95.38 284 GLU A N 1
ATOM 2241 C CA . GLU A 1 284 ? -23.701 -2.663 47.966 1.00 95.38 284 GLU A CA 1
ATOM 2242 C C . GLU A 1 284 ? -24.426 -2.046 49.170 1.00 95.38 284 GLU A C 1
ATOM 2244 O O . GLU A 1 284 ? -25.649 -2.119 49.269 1.00 95.38 284 GLU A O 1
ATOM 2249 N N . LYS A 1 285 ? -23.696 -1.370 50.069 1.00 95.12 285 LYS A N 1
ATOM 2250 C CA . LYS A 1 285 ? -24.289 -0.706 51.246 1.00 95.12 285 LYS A CA 1
ATOM 2251 C C . LYS A 1 285 ? -25.260 0.411 50.879 1.00 95.12 285 LYS A C 1
ATOM 2253 O O . LYS A 1 285 ? -26.166 0.703 51.656 1.00 95.12 285 LYS A O 1
ATOM 2258 N N . ALA A 1 286 ? -25.046 1.053 49.736 1.00 94.38 286 ALA A N 1
ATOM 2259 C CA . ALA A 1 286 ? -25.930 2.078 49.206 1.00 94.38 286 ALA A CA 1
ATOM 2260 C C . ALA A 1 286 ? -27.130 1.501 48.428 1.00 94.38 286 ALA A C 1
ATOM 2262 O O . ALA A 1 286 ? -27.966 2.278 47.971 1.00 94.38 286 ALA A O 1
ATOM 2263 N N . GLY A 1 287 ? -27.238 0.171 48.314 1.00 92.00 287 GLY A N 1
ATOM 2264 C CA . GLY A 1 287 ? -28.371 -0.521 47.704 1.00 92.00 287 GLY A CA 1
ATOM 2265 C C . GLY A 1 287 ? -28.306 -0.630 46.181 1.00 92.00 287 GLY A C 1
ATO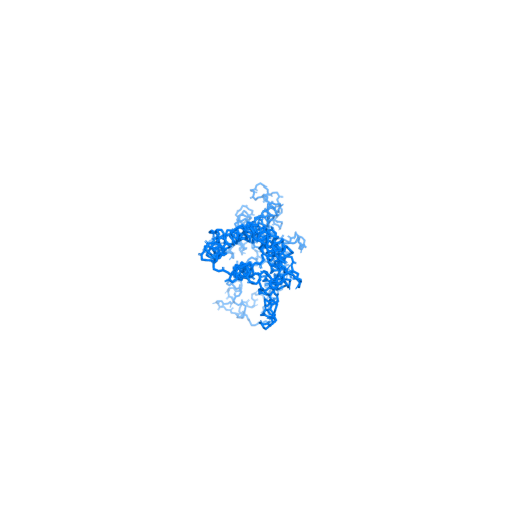M 2266 O O . GLY A 1 287 ? -29.351 -0.749 45.552 1.00 92.00 287 GLY A O 1
ATOM 2267 N N . ASP A 1 288 ? -27.119 -0.557 45.570 1.00 94.69 288 ASP A N 1
ATOM 2268 C CA . ASP A 1 288 ? -26.993 -0.788 44.130 1.00 94.69 288 ASP A CA 1
ATOM 2269 C C . ASP A 1 288 ? -27.355 -2.234 43.766 1.00 94.69 288 ASP A C 1
ATOM 2271 O O . ASP A 1 288 ? -26.749 -3.181 44.273 1.00 94.69 288 ASP A O 1
ATOM 2275 N N . GLU A 1 289 ? -28.319 -2.401 42.859 1.00 93.31 289 GLU A N 1
ATOM 2276 C CA . GLU A 1 289 ? -28.867 -3.716 42.521 1.00 93.31 289 GLU A CA 1
ATOM 2277 C C . GLU A 1 289 ? -27.813 -4.666 41.929 1.00 93.31 289 GLU A C 1
ATOM 2279 O O . GLU A 1 289 ? -27.762 -5.837 42.308 1.00 93.31 289 GLU A O 1
ATOM 2284 N N . PHE A 1 290 ? -26.914 -4.181 41.064 1.00 91.94 290 PHE A N 1
ATOM 2285 C CA . PHE A 1 290 ? -25.832 -5.014 40.531 1.00 91.94 290 PHE A CA 1
ATOM 2286 C C . PHE A 1 290 ? -24.749 -5.307 41.574 1.00 91.94 290 PHE A C 1
ATOM 2288 O O . PHE A 1 290 ? -24.256 -6.432 41.619 1.00 91.94 290 PHE A O 1
ATOM 2295 N N . ALA A 1 291 ? -24.392 -4.357 42.442 1.00 92.81 291 ALA A N 1
ATOM 2296 C CA . ALA A 1 291 ? -23.452 -4.636 43.529 1.00 92.81 291 ALA A CA 1
ATOM 2297 C C . ALA A 1 291 ? -23.988 -5.715 44.485 1.00 92.81 291 ALA A C 1
ATOM 2299 O O . ALA A 1 291 ? -23.264 -6.648 44.832 1.00 92.81 291 ALA A O 1
ATOM 2300 N N . MET A 1 292 ? -25.270 -5.633 44.856 1.00 92.25 292 MET A N 1
ATOM 2301 C CA . MET A 1 292 ? -25.936 -6.657 45.664 1.00 92.25 292 MET A CA 1
ATOM 2302 C C . MET A 1 292 ? -26.009 -8.002 44.933 1.00 92.25 292 MET A C 1
ATOM 2304 O O . MET A 1 292 ? -25.727 -9.039 45.533 1.00 92.25 292 MET A O 1
ATOM 2308 N N . LEU A 1 293 ? -26.332 -7.994 43.635 1.00 90.25 293 LEU A N 1
ATOM 2309 C CA . LEU A 1 293 ? -26.355 -9.198 42.805 1.00 90.25 293 LEU A CA 1
ATOM 2310 C C . LEU A 1 293 ? -24.994 -9.907 42.811 1.00 90.25 293 LEU A C 1
ATOM 2312 O O . LEU A 1 293 ? -24.917 -11.101 43.096 1.00 90.25 293 LEU A O 1
ATOM 2316 N N . TYR A 1 294 ? -23.917 -9.160 42.558 1.00 88.38 294 TYR A N 1
ATOM 2317 C CA . TYR A 1 294 ? -22.556 -9.696 42.528 1.00 88.38 294 TYR A CA 1
ATOM 2318 C C . TYR A 1 294 ? -22.073 -10.171 43.906 1.00 88.38 294 TYR A C 1
ATOM 2320 O O . TYR A 1 294 ? -21.383 -11.184 43.974 1.00 88.38 294 TYR A O 1
ATOM 2328 N N . SER A 1 295 ? -22.481 -9.518 44.998 1.00 89.56 295 SER A N 1
ATOM 2329 C CA . SER A 1 295 ? -22.218 -9.987 46.370 1.00 89.56 295 SER A CA 1
ATOM 2330 C C . SER A 1 295 ? -22.875 -11.350 46.640 1.00 89.56 295 SER A C 1
ATOM 2332 O O . SER A 1 295 ? -22.244 -12.273 47.165 1.00 89.56 295 SER A O 1
ATOM 2334 N N . ILE A 1 296 ? -24.125 -11.544 46.194 1.00 89.31 296 ILE A N 1
ATOM 2335 C CA . ILE A 1 296 ? -24.808 -12.844 46.301 1.00 89.31 296 ILE A CA 1
ATOM 2336 C C . ILE A 1 296 ? -24.113 -13.904 45.432 1.00 89.31 296 ILE A C 1
ATOM 2338 O O . ILE A 1 296 ? -23.996 -15.059 45.852 1.00 89.31 296 ILE A O 1
ATOM 2342 N N . TYR A 1 297 ? -23.643 -13.527 44.239 1.00 86.69 297 TYR A N 1
ATOM 2343 C CA . TYR A 1 297 ? -22.886 -14.419 43.357 1.00 86.69 297 TYR A CA 1
ATOM 2344 C C . TYR A 1 297 ? -21.581 -14.871 44.008 1.00 86.69 297 TYR A C 1
ATOM 2346 O O . TYR A 1 297 ? -21.318 -16.070 44.066 1.00 86.69 297 TYR A O 1
ATOM 2354 N N . GLU A 1 298 ? -20.804 -13.941 44.560 1.00 86.25 298 GLU A N 1
ATOM 2355 C CA . GLU A 1 298 ? -19.559 -14.243 45.264 1.00 86.25 298 GLU A CA 1
ATOM 2356 C C . GLU A 1 298 ? -19.805 -15.186 46.450 1.00 86.25 298 GLU A C 1
ATOM 2358 O O . GLU A 1 298 ? -19.133 -16.211 46.580 1.00 86.25 298 GLU A O 1
ATOM 2363 N N . PHE A 1 299 ? -20.838 -14.919 47.259 1.00 88.12 299 PHE A N 1
ATOM 2364 C CA . PHE A 1 299 ? -21.235 -15.802 48.357 1.00 88.12 299 PHE A CA 1
ATOM 2365 C C . PHE A 1 299 ? -21.606 -17.211 47.870 1.00 88.12 299 PHE A C 1
ATOM 2367 O O . PHE A 1 299 ? -21.161 -18.211 48.437 1.00 88.12 299 PHE A O 1
ATOM 2374 N N . GLY A 1 300 ? -22.426 -17.319 46.825 1.00 87.00 300 GLY A N 1
ATOM 2375 C CA . GLY A 1 300 ? -22.843 -18.619 46.307 1.00 87.00 300 GLY A CA 1
ATOM 2376 C C . GLY A 1 300 ? -21.694 -19.411 45.675 1.00 87.00 300 GLY A C 1
ATOM 2377 O O . GLY A 1 300 ? -21.630 -20.624 45.846 1.00 87.00 300 GLY A O 1
ATOM 2378 N N . CYS A 1 301 ? -20.765 -18.729 45.004 1.00 84.12 301 CYS A N 1
ATOM 2379 C CA . CYS A 1 301 ? -19.636 -19.354 44.319 1.00 84.12 301 CYS A CA 1
ATOM 2380 C C . CYS A 1 301 ? -18.521 -19.785 45.274 1.00 84.12 301 CYS A C 1
ATOM 2382 O O . CYS A 1 301 ? -17.911 -20.833 45.071 1.00 84.12 301 CYS A O 1
ATOM 2384 N N . LEU A 1 302 ? -18.240 -18.988 46.309 1.00 84.00 302 LEU A N 1
ATOM 2385 C CA . LEU A 1 302 ? -17.103 -19.220 47.204 1.00 84.00 302 LEU A CA 1
ATOM 2386 C C . LEU A 1 302 ? -17.486 -19.906 48.520 1.00 84.00 302 LEU A C 1
ATOM 2388 O O . LEU A 1 302 ? -16.615 -20.485 49.169 1.00 84.00 302 LEU A O 1
ATOM 2392 N N . ILE A 1 303 ? -18.755 -19.826 48.940 1.00 86.88 303 ILE A N 1
ATOM 2393 C CA . ILE A 1 303 ? -19.186 -20.255 50.279 1.00 86.88 303 ILE A CA 1
ATOM 2394 C C . ILE A 1 303 ? -20.254 -21.351 50.210 1.00 86.88 303 ILE A C 1
ATOM 2396 O O . ILE A 1 303 ? -20.023 -22.454 50.703 1.00 86.88 303 ILE A O 1
ATOM 2400 N N . ASP A 1 304 ? -21.435 -21.060 49.653 1.00 87.31 304 ASP A N 1
ATOM 2401 C CA . ASP A 1 304 ? -22.568 -22.001 49.644 1.00 87.31 304 ASP A CA 1
ATOM 2402 C C . ASP A 1 304 ? -23.530 -21.727 48.478 1.00 87.31 304 ASP A C 1
ATOM 2404 O O . ASP A 1 304 ? -24.416 -20.870 48.566 1.00 87.31 304 ASP A O 1
ATOM 2408 N N . ALA A 1 305 ? -23.407 -22.514 47.408 1.00 83.56 305 ALA A N 1
ATOM 2409 C CA . ALA A 1 305 ? -24.225 -22.383 46.202 1.00 83.56 305 ALA A CA 1
ATOM 2410 C C . ALA A 1 305 ? -25.730 -22.557 46.468 1.00 83.56 305 ALA A C 1
ATOM 2412 O O . ALA A 1 305 ? -26.564 -21.856 45.887 1.00 83.56 305 ALA A O 1
ATOM 2413 N N . LYS A 1 306 ? -26.116 -23.455 47.386 1.00 84.94 306 LYS A N 1
ATOM 2414 C CA . LYS A 1 306 ? -27.531 -23.716 47.693 1.00 84.94 306 LYS A CA 1
ATOM 2415 C C . LYS A 1 306 ? -28.157 -22.514 48.389 1.00 84.94 306 LYS A C 1
ATOM 2417 O O . LYS A 1 306 ? -29.282 -22.123 48.065 1.00 84.94 306 LYS A O 1
ATOM 2422 N N . ARG A 1 307 ? -27.436 -21.924 49.341 1.00 86.56 307 ARG A N 1
ATOM 2423 C CA . ARG A 1 307 ? -27.889 -20.735 50.066 1.00 86.56 307 ARG A CA 1
ATOM 2424 C C . ARG A 1 307 ? -27.782 -19.470 49.213 1.00 86.56 307 ARG A C 1
ATOM 2426 O O . ARG A 1 307 ? -28.684 -18.641 49.283 1.00 86.56 307 ARG A O 1
ATOM 2433 N N . GLY A 1 308 ? -26.776 -19.364 48.343 1.00 87.25 308 GLY A N 1
ATOM 2434 C CA . GLY A 1 308 ? -26.680 -18.323 47.315 1.00 87.25 308 GLY A CA 1
ATOM 2435 C C . GLY A 1 308 ? -27.906 -18.306 46.398 1.00 87.25 308 GLY A C 1
ATOM 2436 O O . GLY A 1 308 ? -28.542 -17.266 46.237 1.00 87.25 308 GLY A O 1
ATOM 2437 N N . LYS A 1 309 ? -28.346 -19.473 45.907 1.00 84.88 309 LYS A N 1
ATOM 2438 C CA . LYS A 1 309 ? -29.578 -19.586 45.106 1.00 84.88 309 LYS A CA 1
ATOM 2439 C C . LYS A 1 309 ? -30.828 -19.124 45.866 1.00 84.88 309 LYS A C 1
ATOM 2441 O O . LYS A 1 309 ? -31.667 -18.423 45.306 1.00 84.88 309 LYS A O 1
ATOM 2446 N N . GLN A 1 310 ? -30.951 -19.463 47.152 1.00 87.25 310 GLN A N 1
ATOM 2447 C CA . GLN A 1 310 ? -32.060 -18.977 47.987 1.00 87.25 310 GLN A CA 1
ATOM 2448 C C . GLN A 1 310 ? -32.043 -17.450 48.142 1.00 87.25 310 GLN A C 1
ATOM 2450 O O . GLN A 1 310 ? -33.099 -16.818 48.063 1.00 87.25 310 GLN A O 1
ATOM 2455 N N . LEU A 1 311 ? -30.857 -16.860 48.330 1.00 89.12 311 LEU A N 1
ATOM 2456 C CA . LEU A 1 311 ? -30.684 -15.409 48.400 1.00 89.12 311 LEU A CA 1
ATOM 2457 C C . LEU A 1 311 ? -31.070 -14.739 47.078 1.00 89.12 311 LEU A C 1
ATOM 2459 O O . LEU A 1 311 ? -31.829 -13.776 47.116 1.00 89.12 311 LEU A O 1
ATOM 2463 N N . LEU A 1 312 ? -30.667 -15.288 45.925 1.00 87.31 312 LEU A N 1
ATOM 2464 C CA . LEU A 1 312 ? -31.074 -14.770 44.611 1.00 87.31 312 LEU A CA 1
ATOM 2465 C C . LEU A 1 312 ? -32.589 -14.792 44.409 1.00 87.31 312 LEU A C 1
ATOM 2467 O O . LEU A 1 312 ? -33.164 -13.804 43.961 1.00 87.31 312 LEU A O 1
ATOM 2471 N N . MET A 1 313 ? -33.263 -15.888 44.771 1.00 85.38 313 MET A N 1
ATOM 2472 C CA . MET A 1 313 ? -34.725 -15.977 44.658 1.00 85.38 313 MET A CA 1
ATOM 2473 C C . MET A 1 313 ? -35.445 -14.986 45.578 1.00 85.38 313 MET A C 1
ATOM 2475 O O . MET A 1 313 ? -36.538 -14.521 45.254 1.00 85.38 313 MET A O 1
ATOM 2479 N N . SER A 1 314 ? -34.865 -14.681 46.741 1.00 87.50 314 SER A N 1
ATOM 2480 C CA . SER A 1 314 ? -35.391 -13.647 47.633 1.00 87.50 314 SER A CA 1
ATOM 2481 C C . SER A 1 314 ? -35.130 -12.247 47.084 1.00 87.50 314 SER A C 1
ATOM 2483 O O . SER A 1 314 ? -36.009 -11.395 47.165 1.00 87.50 314 SER A O 1
ATOM 2485 N N . PHE A 1 315 ? -33.941 -12.022 46.528 1.00 89.00 315 PHE A N 1
ATOM 2486 C CA . PHE A 1 315 ? -33.520 -10.757 45.943 1.00 89.00 315 PHE A CA 1
ATOM 2487 C C . PHE A 1 315 ? -34.391 -10.392 44.736 1.00 89.00 315 PHE A C 1
ATOM 2489 O O . PHE A 1 315 ? -34.972 -9.314 44.722 1.00 89.00 315 PHE A O 1
ATOM 2496 N N . ALA A 1 316 ? -34.631 -11.337 43.820 1.00 85.50 316 ALA A N 1
ATOM 2497 C CA . ALA A 1 316 ? -35.467 -11.155 42.628 1.00 85.50 316 ALA A CA 1
ATOM 2498 C C . ALA A 1 316 ? -36.889 -10.633 42.894 1.00 85.50 316 ALA A C 1
ATOM 2500 O O . ALA A 1 316 ? -37.514 -10.088 41.991 1.00 85.50 316 ALA A O 1
ATOM 2501 N N . LYS A 1 317 ? -37.431 -10.804 44.108 1.00 85.56 317 LYS A N 1
ATOM 2502 C CA . LYS A 1 317 ? -38.776 -10.315 44.457 1.00 85.56 317 LYS A CA 1
ATOM 2503 C C . LYS A 1 317 ? -38.847 -8.799 44.626 1.00 85.56 317 LYS A C 1
ATOM 2505 O O . LYS A 1 317 ? -39.946 -8.258 44.593 1.00 85.56 317 LYS A O 1
ATOM 2510 N N . ASN A 1 318 ? -37.705 -8.150 44.838 1.00 83.88 318 ASN A N 1
ATOM 2511 C CA . ASN A 1 318 ? -37.609 -6.748 45.241 1.00 83.88 318 ASN A CA 1
ATOM 2512 C C . ASN A 1 318 ? -36.799 -5.903 44.242 1.00 83.88 318 ASN A C 1
ATOM 2514 O O . ASN A 1 318 ? -36.339 -4.830 44.614 1.00 83.88 318 ASN A O 1
ATOM 2518 N N . ILE A 1 319 ? -36.585 -6.406 43.023 1.00 87.44 319 ILE A N 1
ATOM 2519 C CA . ILE A 1 319 ? -35.752 -5.773 41.994 1.00 87.44 319 ILE A CA 1
ATOM 2520 C C . ILE A 1 319 ? -36.626 -5.169 40.911 1.00 87.44 319 ILE A C 1
ATOM 2522 O O . ILE A 1 319 ? -37.550 -5.825 40.423 1.00 87.44 319 ILE A O 1
ATOM 2526 N N . GLU A 1 320 ? -36.311 -3.934 40.528 1.00 84.31 320 GLU A N 1
ATOM 2527 C CA . GLU A 1 320 ? -37.041 -3.208 39.490 1.00 84.31 320 GLU A CA 1
ATOM 2528 C C . GLU A 1 320 ? -36.278 -3.184 38.152 1.00 84.31 320 GLU A C 1
ATOM 2530 O O . GLU A 1 320 ? -36.919 -3.185 37.094 1.00 84.31 320 GLU A O 1
ATOM 2535 N N . GLU A 1 321 ? -34.935 -3.236 38.150 1.00 88.75 321 GLU A N 1
ATOM 2536 C CA . GLU A 1 321 ? -34.158 -3.214 36.904 1.00 88.75 321 GLU A CA 1
ATOM 2537 C C . GLU A 1 321 ? -34.273 -4.537 36.129 1.00 88.75 321 GLU A C 1
ATOM 2539 O O . GLU A 1 321 ? -33.828 -5.608 36.554 1.00 88.75 321 GLU A O 1
ATOM 2544 N N . GLN A 1 322 ? -34.809 -4.461 34.908 1.00 87.06 322 GLN A N 1
ATOM 2545 C CA . GLN A 1 322 ? -34.988 -5.629 34.038 1.00 87.06 322 GLN A CA 1
ATOM 2546 C C . GLN A 1 322 ? -33.667 -6.323 33.687 1.00 87.06 322 GLN A C 1
ATOM 2548 O O . GLN A 1 322 ? -33.626 -7.546 33.570 1.00 87.06 322 GLN A O 1
ATOM 2553 N N . SER A 1 323 ? -32.570 -5.578 33.541 1.00 87.38 323 SER A N 1
ATOM 2554 C CA . SER A 1 323 ? -31.234 -6.135 33.318 1.00 87.38 323 SER A CA 1
ATOM 2555 C C . SER A 1 323 ? -30.778 -7.044 34.457 1.00 87.38 323 SER A C 1
ATOM 2557 O O . SER A 1 323 ? -30.199 -8.091 34.188 1.00 87.38 323 SER A O 1
ATOM 2559 N N . VAL A 1 324 ? -31.090 -6.690 35.706 1.00 88.19 324 VAL A N 1
ATOM 2560 C CA . VAL A 1 324 ? -30.76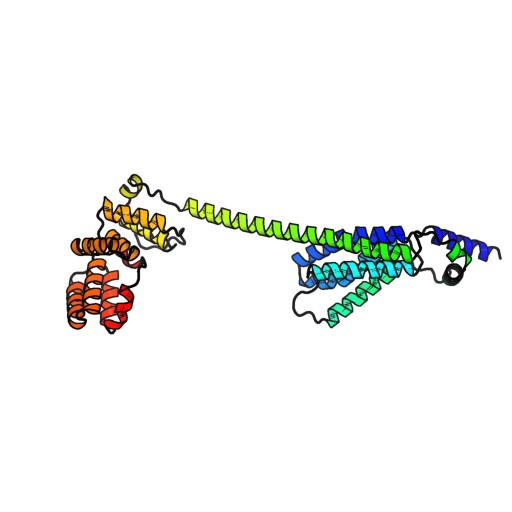1 -7.505 36.883 1.00 88.19 324 VAL A CA 1
ATOM 2561 C C . VAL A 1 324 ? -31.661 -8.741 36.938 1.00 88.19 324 VAL A C 1
ATOM 2563 O O . VAL A 1 324 ? -31.180 -9.846 37.181 1.00 88.19 324 VAL A O 1
ATOM 2566 N N . ILE A 1 325 ? -32.956 -8.591 36.634 1.00 87.44 325 ILE A N 1
ATOM 2567 C CA . ILE A 1 325 ? -33.905 -9.715 36.564 1.00 87.44 325 ILE A CA 1
ATOM 2568 C C . ILE A 1 325 ? -33.457 -10.756 35.532 1.00 87.44 325 ILE A C 1
ATOM 2570 O O . ILE A 1 325 ? -33.482 -11.952 35.825 1.00 87.44 325 ILE A O 1
ATOM 2574 N N . ILE A 1 326 ? -33.033 -10.319 34.342 1.00 85.06 326 ILE A N 1
ATOM 2575 C CA . ILE A 1 326 ? -32.543 -11.207 33.277 1.00 85.06 326 ILE A CA 1
ATOM 2576 C C . ILE A 1 326 ? -31.314 -11.994 33.749 1.00 85.06 326 ILE A C 1
ATOM 2578 O O . ILE A 1 326 ? -31.261 -13.209 33.552 1.00 85.06 326 ILE A O 1
ATOM 2582 N N . ASP A 1 327 ? -30.363 -11.335 34.416 1.00 82.38 327 ASP A N 1
ATOM 2583 C CA . ASP A 1 327 ? -29.163 -11.992 34.941 1.00 82.38 327 ASP A CA 1
ATOM 2584 C C . ASP A 1 327 ? -29.521 -13.038 36.017 1.00 82.38 327 ASP A C 1
ATOM 2586 O O . ASP A 1 327 ? -29.027 -14.167 35.970 1.00 82.38 327 ASP A O 1
ATOM 2590 N N . ILE A 1 328 ? -30.459 -12.725 36.922 1.00 84.38 328 ILE A N 1
ATOM 2591 C CA . ILE A 1 328 ? -30.953 -13.688 37.922 1.00 84.38 328 ILE A CA 1
ATOM 2592 C C . ILE A 1 328 ? -31.678 -14.871 37.257 1.00 84.38 328 ILE A C 1
ATOM 2594 O O . ILE A 1 328 ? -31.579 -16.011 37.721 1.00 84.38 328 ILE A O 1
ATOM 2598 N N . GLN A 1 329 ? -32.446 -14.633 36.192 1.00 82.31 329 GLN A N 1
ATOM 2599 C CA . GLN A 1 329 ? -33.177 -15.687 35.484 1.00 82.31 329 GLN A CA 1
ATOM 2600 C C . GLN A 1 329 ? -32.234 -16.647 34.759 1.00 82.31 329 GLN A C 1
ATOM 2602 O O . GLN A 1 329 ? -32.417 -17.857 34.892 1.00 82.31 329 GLN A O 1
ATOM 2607 N N . SER A 1 330 ? -31.211 -16.126 34.071 1.00 75.38 330 SER A N 1
ATOM 2608 C CA . SER A 1 330 ? -30.191 -16.944 33.400 1.00 75.38 330 SER A CA 1
ATOM 2609 C C . SER A 1 330 ? -29.501 -17.896 34.378 1.00 75.38 330 SER A C 1
ATOM 2611 O O . SER A 1 330 ? -29.313 -19.066 34.075 1.00 75.38 330 SER A O 1
ATOM 2613 N N . MET A 1 331 ? -29.200 -17.432 35.589 1.00 71.50 331 MET A N 1
ATOM 2614 C CA . MET A 1 331 ? -28.585 -18.281 36.609 1.00 71.50 331 MET A CA 1
ATOM 2615 C C . MET A 1 331 ? -29.520 -19.324 37.214 1.00 71.50 331 MET A C 1
ATOM 2617 O O . MET A 1 331 ? -29.071 -20.321 37.773 1.00 71.50 3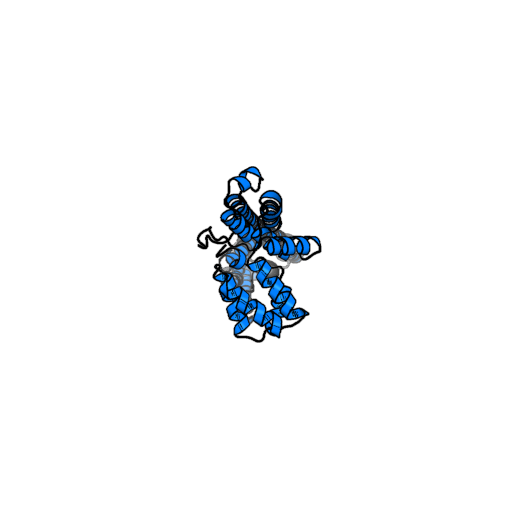31 MET A O 1
ATOM 2621 N N . ASN A 1 332 ? -30.832 -19.096 37.179 1.00 67.50 332 ASN A N 1
ATOM 2622 C CA . ASN A 1 332 ? -31.778 -20.076 37.700 1.00 67.50 332 ASN A CA 1
ATOM 2623 C C . ASN A 1 332 ? -31.993 -21.251 36.737 1.00 67.50 332 ASN A C 1
ATOM 2625 O O . ASN A 1 332 ? -32.405 -22.315 37.215 1.00 67.50 332 ASN A O 1
ATOM 2629 N N . SER A 1 333 ? -31.738 -21.059 35.435 1.00 63.44 333 SER A N 1
ATOM 2630 C CA . SER A 1 333 ? -31.837 -22.101 34.406 1.00 63.44 333 SER A CA 1
ATOM 2631 C C . SER A 1 333 ? -30.620 -23.026 34.329 1.00 63.44 333 SER A C 1
ATOM 2633 O O . SER A 1 333 ? -30.812 -24.195 33.999 1.00 63.44 333 SER A O 1
ATOM 2635 N N . ASP A 1 334 ? -29.427 -22.544 34.684 1.00 61.75 334 ASP A N 1
ATOM 2636 C CA . ASP A 1 334 ? -28.160 -23.286 34.587 1.00 61.75 334 ASP A CA 1
ATOM 2637 C C . ASP A 1 334 ? -27.612 -23.685 35.982 1.00 61.75 334 ASP A C 1
ATOM 2639 O O . ASP A 1 334 ? -28.192 -23.329 37.017 1.00 61.75 334 ASP A O 1
ATOM 2643 N N . ASP A 1 335 ? -26.532 -24.479 36.048 1.00 66.88 335 ASP A N 1
ATOM 2644 C CA . ASP A 1 335 ? -25.885 -24.783 37.334 1.00 66.88 335 ASP A CA 1
ATOM 2645 C C . ASP A 1 335 ? -25.173 -23.525 37.860 1.00 66.88 335 ASP A C 1
ATOM 2647 O O . ASP A 1 335 ? -24.478 -22.825 37.125 1.00 66.88 335 ASP A O 1
ATOM 2651 N N . PHE A 1 336 ? -25.331 -23.225 39.152 1.00 67.81 336 PHE A N 1
ATOM 2652 C CA . PHE A 1 336 ? -24.824 -21.988 39.768 1.00 67.81 336 PHE A CA 1
ATOM 2653 C C . PHE A 1 336 ? -23.302 -21.847 39.579 1.00 67.81 336 PHE A C 1
ATOM 2655 O O . PHE A 1 336 ? -22.784 -20.743 39.415 1.00 67.81 336 PHE A O 1
ATOM 2662 N N . ASN A 1 337 ? -22.596 -22.981 39.550 1.00 65.94 337 ASN A N 1
ATOM 2663 C CA . ASN A 1 337 ? -21.149 -23.050 39.364 1.00 65.94 337 ASN A CA 1
ATOM 2664 C C . ASN A 1 337 ? -20.686 -22.610 37.965 1.00 65.94 337 ASN A C 1
ATOM 2666 O O . ASN A 1 337 ? -19.587 -22.067 37.843 1.00 65.94 337 ASN A O 1
ATOM 2670 N N . ASP A 1 338 ? -21.511 -22.779 36.926 1.00 67.38 338 ASP A N 1
ATOM 2671 C CA . ASP A 1 338 ? -21.149 -22.426 35.545 1.00 67.38 338 ASP A CA 1
ATOM 2672 C C . ASP A 1 338 ? -21.024 -20.904 35.356 1.00 67.38 338 ASP A C 1
ATOM 2674 O O . ASP A 1 338 ? -20.299 -20.421 34.485 1.00 67.38 338 ASP A O 1
ATOM 2678 N N . HIS A 1 339 ? -21.664 -20.126 36.230 1.00 65.06 339 HIS A N 1
ATOM 2679 C CA . HIS A 1 339 ? -21.631 -18.669 36.195 1.00 65.06 339 HIS A CA 1
ATOM 2680 C C . HIS A 1 339 ? -20.581 -18.033 37.115 1.00 65.06 339 HIS A C 1
ATOM 2682 O O . HIS A 1 339 ? -20.380 -16.817 37.060 1.00 65.06 339 HIS A O 1
ATOM 2688 N N . CYS A 1 340 ? -19.851 -18.822 37.908 1.00 71.38 340 CYS A N 1
ATOM 2689 C CA . CYS A 1 340 ? -18.793 -18.298 38.776 1.00 71.38 340 CYS A CA 1
ATOM 2690 C C . CYS A 1 340 ? -17.628 -17.673 37.990 1.00 71.38 340 CYS A C 1
ATOM 2692 O O . CYS A 1 340 ? -16.938 -16.800 38.504 1.00 71.38 340 CYS A O 1
ATOM 2694 N N . ILE A 1 341 ? -17.475 -18.030 36.710 1.00 64.56 341 ILE A N 1
ATOM 2695 C CA . ILE A 1 341 ? -16.492 -17.448 35.780 1.00 64.56 341 ILE A CA 1
ATOM 2696 C C . ILE A 1 341 ? -16.800 -15.964 35.471 1.00 64.56 341 ILE A C 1
ATOM 2698 O O . ILE A 1 341 ? -15.902 -15.189 35.149 1.00 64.56 341 ILE A O 1
ATOM 2702 N N . VAL A 1 342 ? -18.059 -15.525 35.602 1.00 63.69 342 VAL A N 1
ATOM 2703 C CA . VAL A 1 342 ? -18.491 -14.144 35.298 1.00 63.69 342 VAL A CA 1
ATOM 2704 C C . VAL A 1 342 ? -18.037 -13.140 36.374 1.00 63.69 342 VAL A C 1
ATOM 2706 O O . VAL A 1 342 ? -17.935 -11.938 36.104 1.00 63.69 342 VAL A O 1
ATOM 2709 N N . LEU A 1 343 ? -17.708 -13.614 37.582 1.00 62.25 343 LEU A N 1
ATOM 2710 C CA . LEU A 1 343 ? -17.201 -12.782 38.680 1.00 62.25 343 LEU A CA 1
ATOM 2711 C C . LEU A 1 343 ? -15.850 -12.134 38.342 1.00 62.25 343 LEU A C 1
ATOM 2713 O O . LEU A 1 343 ? -15.643 -10.964 38.681 1.00 62.25 343 LEU A O 1
ATOM 2717 N N . ASP A 1 344 ? -15.004 -12.829 37.579 1.00 60.94 344 ASP A N 1
ATOM 2718 C CA . ASP A 1 344 ? -13.656 -12.376 37.211 1.00 60.94 344 ASP A CA 1
ATOM 2719 C C . ASP A 1 344 ? -13.633 -11.350 36.066 1.00 60.94 344 ASP A C 1
ATOM 2721 O O . ASP A 1 344 ? -12.595 -10.742 35.792 1.00 60.94 344 ASP A O 1
ATOM 2725 N N . SER A 1 345 ? -14.764 -11.104 35.394 1.00 70.62 345 SER A N 1
ATOM 2726 C CA . SER A 1 345 ? -14.821 -10.087 34.341 1.00 70.62 345 SER A CA 1
ATOM 2727 C C . SER A 1 345 ? -14.694 -8.683 34.934 1.00 70.62 345 SER A C 1
ATOM 2729 O O . SER A 1 345 ? -15.511 -8.272 35.759 1.00 70.62 345 SER A O 1
ATOM 2731 N N . THR A 1 346 ? -13.698 -7.920 34.484 1.00 77.88 346 THR A N 1
ATOM 2732 C CA . THR A 1 346 ? -13.505 -6.496 34.817 1.00 77.88 346 THR A CA 1
ATOM 2733 C C . THR A 1 346 ? -14.158 -5.559 33.796 1.00 77.88 346 THR A C 1
ATOM 2735 O O . THR A 1 346 ? -13.926 -4.348 33.805 1.00 77.88 346 THR A O 1
ATOM 2738 N N . GLU A 1 347 ? -14.969 -6.109 32.888 1.00 83.56 347 GLU A N 1
ATOM 2739 C CA . GLU A 1 347 ? -15.568 -5.367 31.786 1.00 83.56 347 GLU A CA 1
ATOM 2740 C C . GLU A 1 347 ? -16.701 -4.447 32.258 1.00 83.56 347 GLU A C 1
ATOM 2742 O O . GLU A 1 347 ? -17.542 -4.819 33.079 1.00 83.56 347 GLU A O 1
ATOM 2747 N N . PHE A 1 348 ? -16.747 -3.239 31.691 1.00 89.44 348 PHE A N 1
ATOM 2748 C CA . PHE A 1 348 ? -17.898 -2.351 31.802 1.00 89.44 348 PHE A CA 1
ATOM 2749 C C . PHE A 1 348 ? -18.934 -2.740 30.740 1.00 89.44 348 PHE A C 1
ATOM 2751 O O . PHE A 1 348 ? -18.862 -2.284 29.600 1.00 89.44 348 PHE A O 1
ATOM 2758 N N . ASP A 1 349 ? -19.908 -3.560 31.128 1.00 89.62 349 ASP A N 1
ATOM 2759 C CA . ASP A 1 349 ? -21.022 -3.967 30.272 1.00 89.62 349 ASP A CA 1
ATOM 2760 C C . ASP A 1 349 ? -22.102 -2.870 30.191 1.00 89.62 349 ASP A C 1
ATOM 2762 O O . ASP A 1 349 ? -22.410 -2.186 31.171 1.00 89.62 349 ASP A O 1
ATOM 2766 N N . TYR A 1 350 ? -22.722 -2.725 29.017 1.00 90.44 350 TYR A N 1
ATOM 2767 C CA . TYR A 1 350 ? -23.836 -1.803 28.804 1.00 90.44 350 TYR A CA 1
ATOM 2768 C C . TYR A 1 350 ? -25.042 -2.137 29.689 1.00 90.44 350 TYR A C 1
ATOM 2770 O O . TYR A 1 350 ? -25.777 -1.238 30.103 1.00 90.44 350 TYR A O 1
ATOM 2778 N N . ARG A 1 351 ? -25.239 -3.423 30.011 1.00 89.94 351 ARG A N 1
ATOM 2779 C CA . ARG A 1 351 ? -26.329 -3.885 30.883 1.00 89.94 351 ARG A CA 1
ATOM 2780 C C . ARG A 1 351 ? -26.353 -3.158 32.225 1.00 89.94 351 ARG A C 1
ATOM 2782 O O . ARG A 1 351 ? -27.437 -2.881 32.722 1.00 89.94 351 ARG A O 1
ATOM 2789 N N . TYR A 1 352 ? -25.193 -2.764 32.751 1.00 92.00 352 TYR A N 1
ATOM 2790 C CA . TYR A 1 352 ? -25.091 -2.047 34.024 1.00 92.00 352 TYR A CA 1
ATOM 2791 C C . TYR A 1 352 ? -25.701 -0.643 33.988 1.00 92.00 352 TYR A C 1
ATOM 2793 O O . TYR A 1 352 ? -25.875 -0.034 35.033 1.00 92.00 352 TYR A O 1
ATOM 2801 N N . ILE A 1 353 ? -25.987 -0.072 32.819 1.00 93.00 353 ILE A N 1
ATOM 2802 C CA . ILE A 1 353 ? -26.481 1.312 32.715 1.00 93.00 353 ILE A CA 1
ATOM 2803 C C . ILE A 1 353 ? -27.738 1.443 31.858 1.00 93.00 353 ILE A C 1
ATOM 2805 O O . ILE A 1 353 ? -28.261 2.544 31.701 1.00 93.00 353 ILE A O 1
ATOM 2809 N N . ARG A 1 354 ? -28.206 0.339 31.266 1.00 88.38 354 ARG A N 1
ATOM 2810 C CA . ARG A 1 354 ? -29.359 0.336 30.363 1.00 88.38 354 ARG A CA 1
ATOM 2811 C C . ARG A 1 354 ? -30.635 0.742 31.104 1.00 88.38 354 ARG A C 1
ATOM 2813 O O . ARG A 1 354 ? -31.308 1.693 30.694 1.00 88.38 354 ARG A O 1
ATOM 2820 N N . ASP A 1 355 ? -30.913 0.049 32.207 1.00 85.94 355 ASP A N 1
ATOM 2821 C CA . ASP A 1 355 ? -32.170 0.163 32.955 1.00 85.94 355 ASP A CA 1
ATOM 2822 C C . ASP A 1 355 ? -32.033 0.997 34.247 1.00 85.94 355 ASP A C 1
ATOM 2824 O O . ASP A 1 355 ? -33.046 1.298 34.871 1.00 85.94 355 ASP A O 1
ATOM 2828 N N . TYR A 1 356 ? -30.806 1.427 34.578 1.00 83.81 356 TYR A N 1
ATOM 2829 C CA . TYR A 1 356 ? -30.479 2.403 35.632 1.00 83.81 356 TYR A CA 1
ATOM 2830 C C . TYR A 1 356 ? -30.960 3.813 35.278 1.00 83.81 356 TYR A C 1
ATOM 2832 O O . TYR A 1 356 ? -31.380 4.573 36.175 1.00 83.81 356 TYR A O 1
#

pLDDT: mean 88.13, std 8.74, range [53.0, 98.0]

Radius of gyration: 41.3 Å; chains: 1; bounding box: 79×47×116 Å

Secondary structure (DSSP, 8-state):
-HHHHHHHHHHHHHHHT--HHHHHHHHHHHHHHHHHHHHHHHHH-GGGTTHHHHHHHHHHHHHHHHHH---SHHHHHHHHHHHHHHHHHHHHTT-S--SS--HHHHHHHHHHHHHHHHHHTSPPPPTTTHHHHHHHHH-HHHHHH--GGG-HHHHHHHHHHHHHHHHHHHHHHHHHHHHHHHHHHHHHHHHHHHHHHHHHPPP--HHHHHHS-HHHHHHHHHHHHHSEEE-TT--EEEE----HHHHHHHHHIIIIIS--HHHHHHHHHHH-SHHHHHHHHHHHHTT-HHHHHHHHHHHHHHT-HHHHHHHHHHHGGG---HHHHHHHHHHHHS-GGGGGGGGG-----THHHH--

Sequence (356 aa):
MKMDLDSKQSALQKISKQNALSAALGAAFWSVPILVLWAFLFELKPAAGPVMLLISGALVGAAVRFHGRGYERLFSLIGLIAHACIVFVAWDLQIILVGGVLAVILVGVYIFGAWGAAYISRINVSMHDHKEFDKLFESADYQKQKKLKNRWFIVLPVVSVLTLVAGFITAIGIVIFQQQQHIDIEVQQHQQRAAEFRSKHIETSNENLASMSTKKALTYAYAYQSGRHFDERGYYKGAYPQDSFQALVILRYLANEKKNPRAQFILGKILNNEKGQALLLQAEKAGDEFAMLYSIYEFGCLIDAKRGKQLLMSFAKNIEEQSVIIDIQSMNSDDFNDHCIVLDSTEFDYRYIRDY